Protein 5A9H (pdb70)

Radius of gyration: 17.0 Å; Cα contacts (8 Å, |Δi|>4): 516; chains: 1; bounding box: 47×35×34 Å

Secondary structure (DSSP, 8-state):
-PPTTEEEEEEEE-SSS-EEEEEE-TTS-EEEEEEE-TT--SS--EEEE-SSSEEEEEEEEEETTEEEEEEEEEESS-EEEEEEEEETTEEEEEEEEPP-PPPPTTEEEEEEEE-SSS-EEEESSTTS-EEE-TTTEEPPPEEEESEE-SSEEEESSS-EEEE---EE-TT-EEEEEE----EEEEE--

Sequence (189 aa):
MAASQEIFLQVLNLADGDVKVTTVLGSRNNSLLVESVSSFQNTTHHYSKLHLEAKSQDLHFHLKYNSLSVHNDHSVEEKNCYQLLIHQDGESISSMLVKDTGIKPANNGMAAIRFINTLHKDLNISLDTDAPLSVGKDYGVSAYRTVLRGKYPAVHCETEDKVFSLDLGQLDFGTTYLFVITNLQAWKAEEDI

Solvent-accessible surface area: 9792 Å² total; per-residue (Å²): 164,9,59,69,72,22,0,30,3,3,4,0,0,24,0,123,23,97,0,128,3,42,0,38,3,85,165,144,23,67,36,20,110,33,78,0,57,41,82,77,20,34,81,95,58,21,112,0,118,11,68,45,142,64,26,79,0,47,0,53,0,99,25,103,121,60,92,24,109,32,62,36,76,2,85,38,124,34,13,12,0,0,1,0,18,80,82,67,173,35,6,24,13,40,34,10,93,15,47,77,139,184,24,68,156,19,40,0,10,0,31,0,0,0,22,41,149,137,59,4,30,0,16,50,72,122,141,35,95,3,83,0,31,108,82,55,19,54,6,70,57,48,77,13,112,100,15,159,46,93,75,10,79,0,55,14,137,148,123,108,73,68,1,89,4,31,61,0,77,123,47,29,16,2,0,2,0,0,36,119,36,126,29,33,60,0,55,16,69

Nearest PDB structures (foldseek):
  5a9h-assembly1_A-2  TM=1.005E+00  e=3.630E-37  Rattus norvegicus
  5a9i-assembly3_C  TM=9.492E-01  e=1.483E-32  Rattus norvegicus
  7nqk-assembly1_A  TM=9.553E-01  e=5.397E-29  Rattus norvegicus
  7pmy-assembly1_A  TM=9.278E-01  e=2.324E-24  Homo sapiens
  6d10-assembly1_A  TM=6.265E-01  e=6.004E-03  Pseudomonas aeruginosa PAO1

Organism: Rattus norvegicus (NCBI:txid10116)

InterPro domains:
  IPR000109 Proton-dependent oligopeptide transporter family [PF00854] (111-455)
  IPR000109 Proton-dependent oligopeptide transporter family [PF00854] (603-666)
  IPR004768 Oligopeptide transporter [TIGR00926] (42-696)
  IPR018456 PTR2 family proton/oligopeptide symporter, conserved site [PS01022] (100-124)
  IPR018456 PTR2 family proton/oligopeptide symporter, conserved site [PS01023] (184-196)
  IPR029028 Alpha/beta knot methyltransferases [SSF75217] (432-524)
  IPR036259 MFS transporter superfamily [G3DSA:1.20.1250.20] (30-430)
  IPR036259 MFS transporter superfamily [G3DSA:1.20.1250.20] (577-713)
  IPR036259 MFS transporter superfamily [SSF103473] (28-397)

B-factor: mean 48.79, std 16.96, range [23.6, 131.55]

GO terms:
  GO:0016324 apical plasma membrane (C, IDA)
  GO:0071916 dipeptide transmembrane transporter activity (F, IDA)
  GO:0015333 peptide:proton symporter activity (F, IDA)
  GO:0042937 tripeptide transmembrane transporter activity (F, IDA)
  GO:0140206 dipeptide import across plasma membrane (P, IDA)
  GO:0140207 tripeptide import across plasma membrane (P, IDA)
  GO:0015333 peptide:proton symporter activity (F, IMP)
  GO:0042938 dipeptide transport (P, IDA)
  GO:0072237 metanephric proximal tubule development (P, IEP)

Foldseek 3Di:
DFDAQKEKEFEAAQEPAKKWKFKDFDPRHTQDTDIAGHGDDQDDMDMGGHPHQKGWIWIWMDDPPDTDTDIDMDGGPWYKYWYWDADDVRIDIDIDTDDPDWADFQKEKEKEWECAQAKKWFPPDVVDTWIHDYRGRITDMDIDGFAWQQFTWMDRDPDTDTEGDGGGDTRWYWYWYPDVVYTRIHTGD

Structure (mmCIF, N/CA/C/O backbone):
data_5A9H
#
_entry.id   5A9H
#
_cell.length_a   43.070
_cell.length_b   43.070
_cell.length_c   220.530
_cell.angle_alpha   90.00
_cell.angle_beta   90.00
_cell.angle_gamma   90.00
#
_symmetry.space_group_name_H-M   'P 41 21 2'
#
loop_
_entity.id
_entity.type
_entity.pdbx_description
1 polymer 'SOLUTE CARRIER FAMILY 15 MEMBER 2'
2 non-polymer GLYCEROL
3 non-polymer 'CESIUM 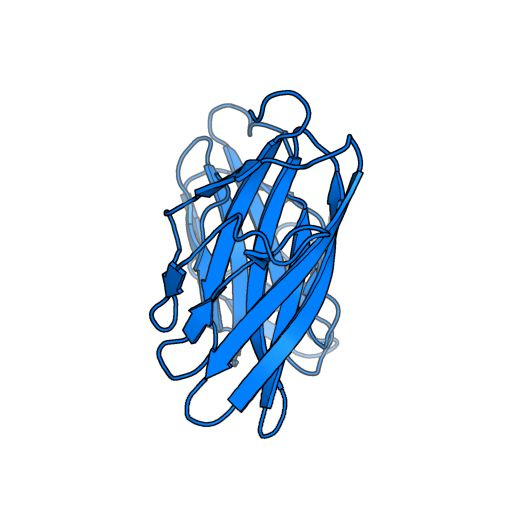ION'
4 non-polymer 'ACETATE ION'
5 water water
#
loop_
_atom_site.group_PDB
_atom_site.id
_atom_site.type_symbol
_atom_site.label_atom_id
_atom_site.label_alt_id
_atom_site.label_comp_id
_atom_site.label_asym_id
_atom_site.label_entity_id
_atom_site.label_seq_id
_atom_site.pdbx_PDB_ins_code
_atom_site.Cartn_x
_atom_site.Cartn_y
_atom_site.Cartn_z
_atom_site.occupancy
_atom_site.B_iso_or_equiv
_atom_site.auth_seq_id
_atom_site.auth_comp_id
_atom_site.auth_asym_id
_atom_site.auth_atom_id
_atom_site.pdbx_PDB_model_num
ATOM 1 N N . MET A 1 1 ? 18.276 23.061 2.285 0.81 50.60 408 MET A N 1
ATOM 2 C CA . MET A 1 1 ? 17.442 21.909 1.915 0.81 49.85 408 MET A CA 1
ATOM 3 C C . MET A 1 1 ? 15.999 22.382 1.605 0.81 49.97 408 MET A C 1
ATOM 4 O O . MET A 1 1 ? 15.694 22.602 0.440 0.81 48.74 408 MET A O 1
ATOM 9 N N . ALA A 1 2 ? 15.140 22.588 2.619 1.00 45.70 409 ALA A N 1
ATOM 10 C CA . ALA A 1 2 ? 13.753 23.023 2.400 1.00 45.33 409 ALA A CA 1
ATOM 11 C C . ALA A 1 2 ? 13.600 24.553 2.248 1.00 48.55 409 ALA A C 1
ATOM 12 O O . ALA A 1 2 ? 14.272 25.315 2.945 1.00 48.33 409 ALA A O 1
ATOM 14 N N . ALA A 1 3 ? 12.667 24.984 1.381 1.00 50.67 410 ALA A N 1
ATOM 15 C CA . ALA A 1 3 ? 12.374 26.400 1.150 1.00 53.00 410 ALA A CA 1
ATOM 16 C C . ALA A 1 3 ? 11.569 27.006 2.325 1.00 54.53 410 ALA A C 1
ATOM 17 O O . ALA A 1 3 ? 11.127 26.287 3.220 1.00 52.03 410 ALA A O 1
ATOM 19 N N . SER A 1 4 ? 11.387 28.326 2.320 1.00 52.02 411 SER A N 1
ATOM 20 C CA . SER A 1 4 ? 10.583 29.033 3.317 1.00 51.54 411 SER A CA 1
ATOM 21 C C . SER A 1 4 ? 9.167 28.374 3.425 1.00 49.71 411 SER A C 1
ATOM 22 O O . SER A 1 4 ? 8.598 27.912 2.427 1.00 45.38 411 SER A O 1
ATOM 25 N N . GLN A 1 5 ? 8.662 28.251 4.658 1.00 45.82 412 GLN A N 1
ATOM 26 C CA . GLN A 1 5 ? 7.376 27.626 4.976 1.00 43.33 412 GLN A CA 1
ATOM 27 C C . GLN A 1 5 ? 7.286 26.152 4.473 1.00 45.27 412 GLN A C 1
ATOM 28 O O . GLN A 1 5 ? 6.195 25.662 4.158 1.00 43.40 412 GLN A O 1
ATOM 34 N N . GLU A 1 6 ? 8.444 25.444 4.433 1.00 40.62 413 GLU A N 1
ATOM 35 C CA . GLU A 1 6 ? 8.516 24.015 4.056 1.00 38.50 413 GLU A CA 1
ATOM 36 C C . GLU A 1 6 ? 9.441 23.270 5.014 1.00 40.94 413 GLU A C 1
ATOM 37 O O . GLU A 1 6 ? 10.442 23.833 5.483 1.00 41.40 413 GLU A O 1
ATOM 43 N N . ILE A 1 7 ? 9.169 21.975 5.209 1.00 35.45 414 ILE A N 1
ATOM 44 C CA . ILE A 1 7 ? 10.015 21.065 5.972 1.00 34.09 414 ILE A CA 1
ATOM 45 C C . ILE A 1 7 ? 10.155 19.765 5.218 1.00 36.09 414 ILE A C 1
ATOM 46 O O . ILE A 1 7 ? 9.346 19.465 4.330 1.00 34.60 414 ILE A O 1
ATOM 51 N N . PHE A 1 8 ? 11.175 18.982 5.598 1.00 31.70 415 PHE A N 1
ATOM 52 C CA . PHE A 1 8 ? 11.325 17.606 5.158 1.00 29.81 415 PHE A CA 1
ATOM 53 C C . PHE A 1 8 ? 10.975 16.726 6.339 1.00 33.48 415 PHE A C 1
ATOM 54 O O . PHE A 1 8 ? 11.255 17.079 7.484 1.00 32.12 415 PHE A O 1
ATOM 62 N N . LEU A 1 9 ? 10.331 15.597 6.056 1.00 30.86 416 LEU A N 1
ATOM 63 C CA . LEU A 1 9 ? 9.949 14.631 7.075 1.00 30.08 416 LEU A CA 1
ATOM 64 C C . LEU A 1 9 ? 10.276 13.222 6.614 1.00 31.90 416 LEU A C 1
ATOM 65 O O . LEU A 1 9 ? 10.013 12.840 5.466 1.00 30.86 416 LEU A O 1
ATOM 70 N N . GLN A 1 10 ? 10.849 12.459 7.528 1.00 27.05 417 GLN A N 1
ATOM 71 C CA . GLN A 1 10 ? 11.123 11.035 7.348 1.00 26.19 417 GLN A CA 1
ATOM 72 C C . GLN A 1 10 ? 10.352 10.318 8.448 1.00 30.55 417 GLN A C 1
ATOM 73 O O . GLN A 1 10 ? 10.477 10.639 9.639 1.00 28.73 417 GLN A O 1
ATOM 79 N N . VAL A 1 11 ? 9.563 9.343 8.041 1.00 26.44 418 VAL A N 1
ATOM 80 C CA . VAL A 1 11 ? 8.784 8.563 8.982 1.00 27.42 418 VAL A CA 1
ATOM 81 C C . VAL A 1 11 ? 9.438 7.229 9.244 1.00 31.08 418 VAL A C 1
ATOM 82 O O . VAL A 1 11 ? 9.680 6.459 8.328 1.00 31.31 418 VAL A O 1
ATOM 86 N N . LEU A 1 12 ? 9.714 6.970 10.509 1.00 29.28 419 LEU A N 1
ATOM 87 C CA . LEU A 1 12 ? 10.358 5.767 10.997 1.00 30.44 419 LEU A CA 1
ATOM 88 C C . LEU A 1 12 ? 9.380 4.994 11.867 1.00 35.23 419 LEU A C 1
ATOM 89 O O . LEU A 1 12 ? 9.042 5.412 12.982 1.00 35.66 419 LEU A O 1
ATOM 94 N N . ASN A 1 13 ? 8.933 3.857 11.345 1.00 32.54 420 ASN A N 1
ATOM 95 C CA . ASN A 1 13 ? 7.984 2.966 12.007 1.00 32.81 420 ASN A CA 1
ATOM 96 C C . ASN A 1 13 ? 8.658 1.801 12.755 1.00 38.58 420 ASN A C 1
ATOM 97 O O . ASN A 1 13 ? 9.083 0.821 12.137 1.00 37.74 420 ASN A O 1
ATOM 102 N N . LEU A 1 14 ? 8.704 1.889 14.093 1.00 38.09 421 LEU A N 1
ATOM 103 C CA . LEU A 1 14 ? 9.264 0.832 14.952 1.00 41.87 421 LEU A CA 1
ATOM 104 C C . LEU A 1 14 ? 8.172 -0.071 15.529 1.00 45.82 421 LEU A C 1
ATOM 105 O O . LEU A 1 14 ? 8.462 -0.908 16.388 1.00 46.02 421 LEU A O 1
ATOM 110 N N . ALA A 1 15 ? 6.914 0.104 15.071 1.00 42.49 422 ALA A N 1
ATOM 111 C CA . ALA A 1 15 ? 5.801 -0.746 15.529 1.00 44.02 422 ALA A CA 1
ATOM 112 C C . ALA A 1 15 ? 5.895 -2.095 14.787 1.00 50.34 422 ALA A C 1
ATOM 113 O O . ALA A 1 15 ? 6.601 -2.175 13.779 1.00 49.42 422 ALA A O 1
ATOM 115 N N . ASP A 1 16 ? 5.224 -3.138 15.296 1.00 50.91 423 ASP A N 1
ATOM 116 C CA . ASP A 1 16 ? 5.235 -4.515 14.762 1.00 54.93 423 ASP A CA 1
ATOM 117 C C . ASP A 1 16 ? 4.353 -4.745 13.482 1.00 59.00 423 ASP A C 1
ATOM 118 O O . ASP A 1 16 ? 4.282 -5.867 12.957 1.00 61.60 423 ASP A O 1
ATOM 123 N N . GLY A 1 17 ? 3.695 -3.694 13.011 1.00 50.36 424 GLY A N 1
ATOM 124 C CA . GLY A 1 17 ? 2.826 -3.758 11.845 1.00 49.25 424 GLY A CA 1
ATOM 125 C C . GLY A 1 17 ? 2.807 -2.444 11.089 1.00 48.96 424 GLY A C 1
ATOM 126 O O . GLY A 1 17 ? 3.498 -1.495 11.478 1.00 45.20 424 GLY A O 1
ATOM 127 N N . ASP A 1 18 ? 2.024 -2.382 9.991 1.00 44.48 425 ASP A N 1
ATOM 128 C CA . ASP A 1 18 ? 1.926 -1.165 9.189 1.00 42.58 425 ASP A CA 1
ATOM 129 C C . ASP A 1 18 ? 1.251 -0.082 10.005 1.00 43.53 425 ASP A C 1
ATOM 130 O O . ASP A 1 18 ? 0.366 -0.358 10.828 1.00 44.22 425 ASP A O 1
ATOM 135 N N . VAL A 1 19 ? 1.665 1.145 9.774 1.00 36.37 426 VAL A N 1
ATOM 136 C CA . VAL A 1 19 ? 1.085 2.310 10.421 1.00 34.86 426 VAL A CA 1
ATOM 137 C C . VAL A 1 19 ? 0.607 3.277 9.326 1.00 36.84 426 VAL A C 1
ATOM 138 O O . VAL A 1 19 ? 1.356 3.566 8.399 1.00 36.54 426 VAL A O 1
ATOM 142 N N . LYS A 1 20 ? -0.648 3.732 9.408 1.00 32.78 427 LYS A N 1
ATOM 143 C CA . LYS A 1 20 ? -1.175 4.739 8.464 1.00 30.70 427 LYS A CA 1
ATOM 144 C C . LYS A 1 20 ? -0.950 6.088 9.116 1.00 32.55 427 LYS A C 1
ATOM 145 O O . LYS A 1 20 ? -1.219 6.266 10.301 1.00 33.94 427 LYS A O 1
ATOM 151 N N . VAL A 1 21 ? -0.403 7.017 8.367 1.00 27.69 428 VAL A N 1
ATOM 152 C CA . VAL A 1 21 ? -0.074 8.343 8.855 1.00 27.02 428 VAL A CA 1
ATOM 153 C C . VAL A 1 21 ? -0.756 9.431 8.046 1.00 31.36 428 VAL A C 1
ATOM 154 O O . VAL A 1 21 ? -0.823 9.348 6.820 1.00 30.70 428 VAL A O 1
ATOM 158 N N A THR A 1 22 ? -1.247 10.446 8.739 0.50 27.64 429 THR A N 1
ATOM 159 N N B THR A 1 22 ? -1.263 10.463 8.742 0.50 29.23 429 THR A N 1
ATOM 160 C CA A THR A 1 22 ? -1.640 11.723 8.172 0.50 27.00 429 THR A CA 1
ATOM 161 C CA B THR A 1 22 ? -1.803 11.696 8.162 0.50 29.49 429 THR A CA 1
ATOM 162 C C A THR A 1 22 ? -0.994 12.769 9.037 0.50 29.74 429 THR A C 1
ATOM 163 C C B THR A 1 22 ? -1.352 12.886 9.045 0.50 32.95 429 THR A C 1
ATOM 164 O O A THR A 1 22 ? -0.692 12.525 10.213 0.50 27.54 429 THR A O 1
ATOM 165 O O B THR A 1 22 ? -1.536 12.850 10.256 0.50 33.70 429 THR A O 1
ATOM 172 N N . VAL A 1 23 ? -0.731 13.916 8.436 1.00 28.45 430 VAL A N 1
ATOM 173 C CA . VAL A 1 23 ? -0.216 15.076 9.152 1.00 28.42 430 VAL A CA 1
ATOM 174 C C . VAL A 1 23 ? -1.087 16.217 8.742 1.00 31.87 430 VAL A C 1
ATOM 175 O O . VAL A 1 23 ? -1.177 16.499 7.546 1.00 30.07 430 VAL A O 1
ATOM 179 N N . LEU A 1 24 ? -1.747 16.869 9.716 1.00 30.16 431 LEU A N 1
ATOM 180 C CA . LEU A 1 24 ? -2.630 17.996 9.398 1.00 31.85 431 LEU A CA 1
ATOM 181 C C . LEU A 1 24 ? -2.061 19.326 9.836 1.00 39.32 431 LEU A C 1
ATOM 182 O O . LEU A 1 24 ? -1.338 19.402 10.826 1.00 39.51 431 LEU A O 1
ATOM 187 N N . GLY A 1 25 ?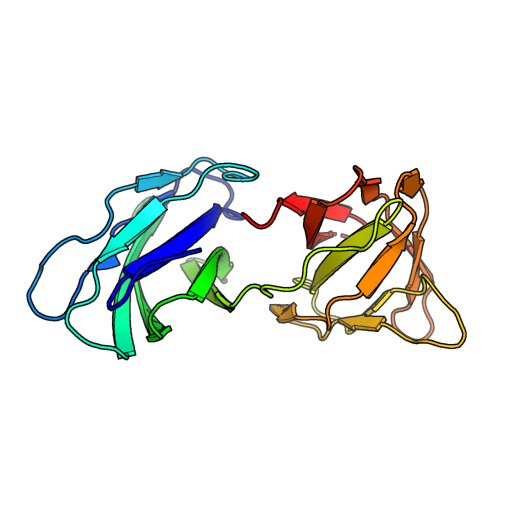 -2.497 20.381 9.158 1.00 40.50 432 GLY A N 1
ATOM 188 C CA . GLY A 1 25 ? -2.205 21.756 9.524 1.00 43.04 432 GLY A CA 1
ATOM 189 C C . GLY A 1 25 ? -3.298 22.254 10.457 1.00 51.20 432 GLY A C 1
ATOM 190 O O . GLY A 1 25 ? -4.001 21.456 11.089 1.00 50.04 432 GLY A O 1
ATOM 191 N N . SER A 1 26 ? -3.499 23.570 10.505 1.00 52.24 433 SER A N 1
ATOM 192 C CA . SER A 1 26 ? -4.469 24.186 11.415 1.00 55.50 433 SER A CA 1
ATOM 193 C C . SER A 1 26 ? -5.954 24.165 10.969 1.00 61.28 433 SER A C 1
ATOM 194 O O . SER A 1 26 ? -6.802 24.666 11.722 1.00 62.16 433 SER A O 1
ATOM 197 N N . ARG A 1 27 ? -6.279 23.611 9.770 1.00 56.21 434 ARG A N 1
ATOM 198 C CA . ARG A 1 27 ? -7.658 23.679 9.269 1.00 56.52 434 ARG A CA 1
ATOM 199 C C . ARG A 1 27 ? -8.172 22.399 8.583 1.00 57.16 434 ARG A C 1
ATOM 200 O O . ARG A 1 27 ? -8.778 22.493 7.519 1.00 55.99 434 ARG A O 1
ATOM 208 N N . ASN A 1 28 ? -7.973 21.210 9.214 1.00 52.94 435 ASN A N 1
ATOM 209 C CA . ASN A 1 28 ? -8.358 19.887 8.675 1.00 51.12 435 ASN A CA 1
ATOM 210 C C . ASN A 1 28 ? -7.759 19.708 7.260 1.00 51.43 435 ASN A C 1
ATOM 211 O O . ASN A 1 28 ? -8.422 19.197 6.361 1.00 51.43 435 ASN A O 1
ATOM 216 N N . ASN A 1 29 ? -6.517 20.176 7.060 1.00 44.77 436 ASN A N 1
ATOM 217 C CA . ASN A 1 29 ? -5.836 20.131 5.759 1.00 41.63 436 ASN A CA 1
ATOM 218 C C . ASN A 1 29 ? -4.645 19.190 5.820 1.00 39.06 436 ASN A C 1
ATOM 219 O O . ASN A 1 29 ? -3.729 19.421 6.617 1.00 36.04 436 ASN A O 1
ATOM 224 N N . SER A 1 30 ? -4.681 18.105 5.019 1.00 34.23 437 SER A N 1
ATOM 225 C CA . SER A 1 30 ? -3.610 17.107 4.982 1.00 33.77 437 SER A CA 1
ATOM 226 C C . SER A 1 30 ? -2.403 17.618 4.276 1.00 35.07 437 SER A C 1
ATOM 227 O O . SER A 1 30 ? -2.498 18.040 3.123 1.00 34.53 437 SER A O 1
ATOM 230 N N . LEU A 1 31 ? -1.265 17.550 4.964 1.00 30.60 438 LEU A N 1
ATOM 231 C CA . LEU A 1 31 ? 0.028 17.948 4.426 1.00 31.27 438 LEU A CA 1
ATOM 232 C C . LEU A 1 31 ? 0.786 16.723 3.958 1.00 34.09 438 LEU A C 1
ATOM 233 O O . LEU A 1 31 ? 1.732 16.847 3.170 1.00 32.13 438 LEU A O 1
ATOM 238 N N . LEU A 1 32 ? 0.397 15.539 4.486 1.00 29.91 439 LEU A N 1
ATOM 239 C CA . LEU A 1 32 ? 1.023 14.265 4.183 1.00 28.77 439 LEU A CA 1
ATOM 240 C C . LEU A 1 32 ? 0.041 13.156 4.469 1.00 30.40 439 LEU A C 1
ATOM 241 O O . LEU A 1 32 ? -0.640 13.206 5.486 1.00 29.63 439 LEU A O 1
ATOM 246 N N . VAL A 1 33 ? -0.021 12.157 3.582 1.00 26.43 440 VAL A N 1
ATOM 247 C CA . VAL A 1 33 ? -0.866 10.973 3.720 1.00 29.27 440 VAL A CA 1
ATOM 248 C C . VAL A 1 33 ? 0.089 9.855 3.334 1.00 38.29 440 VAL A C 1
ATOM 249 O O . VAL A 1 33 ? 0.565 9.825 2.199 1.00 40.48 440 VAL A O 1
ATOM 253 N N . GLU A 1 34 ? 0.433 8.994 4.294 1.00 35.21 441 GLU A N 1
ATOM 254 C CA . GLU A 1 34 ? 1.466 7.978 4.092 1.00 36.38 441 GLU A CA 1
ATOM 255 C C . GLU A 1 34 ? 1.164 6.628 4.788 1.00 39.80 441 GLU A C 1
ATOM 256 O O . GLU A 1 34 ? 0.730 6.612 5.932 1.00 37.09 441 GLU A O 1
ATOM 262 N N . SER A 1 35 ? 1.462 5.511 4.114 1.00 37.44 442 SER A N 1
ATOM 263 C CA . SER A 1 35 ? 1.365 4.188 4.722 1.00 38.65 442 SER A CA 1
ATOM 264 C C . SER A 1 35 ? 2.822 3.725 4.933 1.00 39.73 442 SER A C 1
ATOM 265 O O . SER A 1 35 ? 3.637 3.822 4.014 1.00 39.80 442 SER A O 1
ATOM 268 N N . VAL A 1 36 ? 3.188 3.393 6.171 1.00 33.91 443 VAL A N 1
ATOM 269 C CA . VAL A 1 36 ? 4.574 3.023 6.479 1.00 32.76 443 VAL A CA 1
ATOM 270 C C . VAL A 1 36 ? 4.665 1.608 7.049 1.00 38.89 443 VAL A C 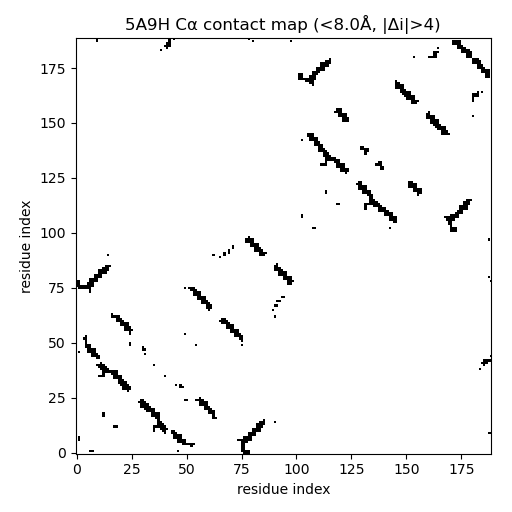1
ATOM 271 O O . VAL A 1 36 ? 4.058 1.302 8.082 1.00 36.89 443 VAL A O 1
ATOM 275 N N . SER A 1 37 ? 5.484 0.765 6.404 1.00 39.12 444 SER A N 1
ATOM 276 C CA . SER A 1 37 ? 5.713 -0.617 6.834 1.00 41.99 444 SER A CA 1
ATOM 277 C C . SER A 1 37 ? 6.595 -0.648 8.073 1.00 43.91 444 SER A C 1
ATOM 278 O O . SER A 1 37 ? 7.277 0.325 8.375 1.00 41.29 444 SER A O 1
ATOM 281 N N . SER A 1 38 ? 6.569 -1.771 8.788 1.00 42.75 445 SER A N 1
ATOM 282 C CA . SER A 1 38 ? 7.375 -1.999 9.972 1.00 43.05 445 SER A CA 1
ATOM 283 C C . SER A 1 38 ? 8.865 -1.943 9.579 1.00 47.00 445 SER A C 1
ATOM 284 O O . SER A 1 38 ? 9.270 -2.532 8.582 1.00 46.83 445 SER A O 1
ATOM 287 N N . PHE A 1 39 ? 9.644 -1.176 10.332 1.00 45.36 446 PHE A N 1
ATOM 288 C CA . PHE A 1 39 ? 11.079 -0.928 10.170 1.00 46.34 446 PHE A CA 1
ATOM 289 C C . PHE A 1 39 ? 11.418 -0.247 8.823 1.00 48.65 446 PHE A C 1
ATOM 290 O O . PHE A 1 39 ? 12.474 -0.475 8.218 1.00 49.44 446 PHE A O 1
ATOM 298 N N . GLN A 1 40 ? 10.527 0.664 8.422 1.00 42.30 447 GLN A N 1
ATOM 299 C CA . GLN A 1 40 ? 10.660 1.572 7.278 1.00 40.42 447 GLN A CA 1
ATOM 300 C C . GLN A 1 40 ? 10.275 2.961 7.827 1.00 41.74 447 GLN A C 1
ATOM 301 O O . GLN A 1 40 ? 9.706 2.988 8.912 1.00 41.20 447 GLN A O 1
ATOM 307 N N . ASN A 1 41 ? 10.628 4.099 7.198 1.00 37.14 448 ASN A N 1
ATOM 308 C CA . ASN A 1 41 ? 11.364 4.292 5.929 1.00 37.02 448 ASN A CA 1
ATOM 309 C C . ASN A 1 41 ? 12.831 4.661 6.211 1.00 40.82 448 ASN A C 1
ATOM 310 O O . ASN A 1 41 ? 13.078 5.735 6.771 1.00 41.80 448 ASN A O 1
ATOM 315 N N . THR A 1 42 ? 13.804 3.817 5.800 1.00 33.89 449 THR A N 1
ATOM 316 C CA . THR A 1 42 ? 15.223 4.148 6.028 1.00 33.04 449 THR A CA 1
ATOM 317 C C . THR A 1 42 ? 15.731 5.238 5.062 1.00 3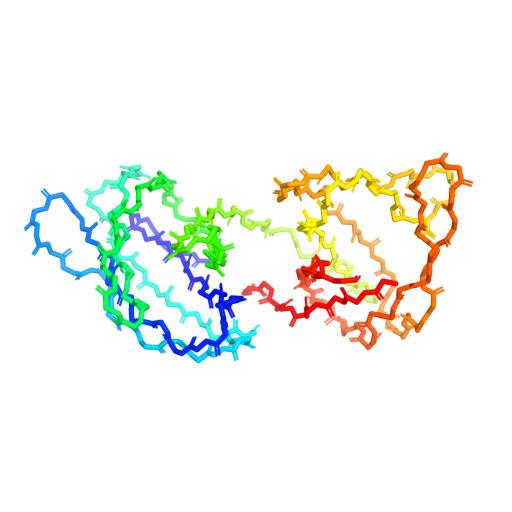4.96 449 THR A C 1
ATOM 318 O O . THR A 1 42 ? 16.671 5.958 5.424 1.00 32.91 449 THR A O 1
ATOM 322 N N . THR A 1 43 ? 15.170 5.314 3.812 1.00 30.15 450 THR A N 1
ATOM 323 C CA . THR A 1 43 ? 15.659 6.274 2.788 1.00 29.40 450 THR A CA 1
ATOM 324 C C . THR A 1 43 ? 14.582 6.926 1.927 1.00 29.96 450 THR A C 1
ATOM 325 O O . THR A 1 43 ? 14.818 7.160 0.731 1.00 31.40 450 THR A O 1
ATOM 329 N N A HIS A 1 44 ? 13.415 7.204 2.516 0.46 25.29 451 HIS A N 1
ATOM 330 N N B HIS A 1 44 ? 13.404 7.191 2.499 0.54 27.13 451 HIS A N 1
ATOM 331 C CA A HIS A 1 44 ? 12.272 7.842 1.854 0.46 24.70 451 HIS A CA 1
ATOM 332 C CA B HIS A 1 44 ? 12.280 7.838 1.810 0.54 27.46 451 HIS A CA 1
ATOM 333 C C A HIS A 1 44 ? 11.882 9.054 2.678 0.46 28.05 451 HIS A C 1
ATOM 334 C C B HIS A 1 44 ? 11.869 9.038 2.657 0.54 29.36 451 HIS A C 1
ATOM 335 O O A HIS A 1 44 ? 11.866 8.989 3.912 0.46 27.46 451 HIS A O 1
ATOM 336 O O B HIS A 1 44 ? 11.830 8.948 3.889 0.54 28.92 451 HIS A O 1
ATOM 349 N N . TYR A 1 45 ? 11.618 10.168 1.996 1.00 24.82 452 TYR A N 1
ATOM 350 C CA . TYR A 1 45 ? 11.344 11.460 2.620 1.00 25.43 452 TYR A CA 1
ATOM 351 C C . TYR A 1 45 ? 10.214 12.198 1.927 1.00 30.62 452 TYR A C 1
ATOM 352 O O . TYR A 1 45 ? 10.007 12.040 0.727 1.00 29.25 452 TYR A O 1
ATOM 361 N N . SER A 1 46 ? 9.532 13.053 2.675 1.00 28.47 453 SER A N 1
ATOM 362 C CA . SER A 1 46 ? 8.460 13.861 2.131 1.00 28.63 453 SER A CA 1
ATOM 363 C C . SER A 1 46 ? 8.673 15.322 2.452 1.00 32.12 453 SER A C 1
ATOM 364 O O . SER A 1 46 ? 9.298 15.664 3.469 1.00 29.69 453 SER A O 1
ATOM 367 N N . LYS A 1 47 ? 8.145 16.177 1.570 1.00 28.50 454 LYS A N 1
ATOM 368 C CA . LYS A 1 47 ? 8.173 17.611 1.760 1.00 30.72 454 LYS A CA 1
ATOM 369 C C . LYS A 1 47 ? 6.774 18.028 2.215 1.00 35.16 454 LYS A C 1
ATOM 370 O O . LYS A 1 47 ? 5.780 17.615 1.620 1.00 34.96 454 LYS A O 1
ATOM 376 N N . LEU A 1 48 ? 6.704 18.802 3.300 1.00 33.92 455 LEU A N 1
ATOM 377 C CA . LEU A 1 48 ? 5.458 19.310 3.867 1.00 33.77 455 LEU A CA 1
ATOM 378 C C . LEU A 1 48 ? 5.430 20.827 3.768 1.00 40.81 455 LEU A C 1
ATOM 379 O O . LEU A 1 48 ? 6.423 21.481 4.095 1.00 39.74 455 LEU A O 1
ATOM 384 N N . HIS A 1 49 ? 4.272 21.381 3.396 1.00 39.16 456 HIS A N 1
ATOM 385 C CA . HIS A 1 49 ? 4.073 22.830 3.333 1.00 42.25 456 HIS A CA 1
ATOM 386 C C . HIS A 1 49 ? 3.473 23.337 4.638 1.00 43.07 456 HIS A C 1
ATOM 387 O O . HIS A 1 49 ? 2.466 22.807 5.104 1.00 42.13 456 HIS A O 1
ATOM 394 N N . LEU A 1 50 ? 4.114 24.325 5.245 1.00 38.59 457 LEU A N 1
ATOM 395 C CA . LEU A 1 50 ? 3.630 24.955 6.475 1.00 39.46 457 LEU A CA 1
ATOM 396 C C . LEU A 1 50 ? 2.814 26.193 6.096 1.00 44.71 457 LEU A C 1
ATOM 397 O O . LEU A 1 50 ? 2.936 26.694 4.974 1.00 43.61 457 LEU A O 1
ATOM 402 N N . GLU A 1 51 ? 2.009 26.694 7.036 1.00 43.16 458 GLU A N 1
ATOM 403 C CA . GLU A 1 51 ? 1.175 27.880 6.847 1.00 46.62 458 GLU A CA 1
ATOM 404 C C . GLU A 1 51 ? 1.870 29.098 7.445 1.00 54.05 458 GLU A C 1
ATOM 405 O O . GLU A 1 51 ? 1.418 30.226 7.243 1.00 56.83 458 GLU A O 1
ATOM 411 N N . ALA A 1 52 ? 2.961 28.870 8.198 1.00 49.21 459 ALA A N 1
ATOM 412 C CA . ALA A 1 52 ? 3.731 29.932 8.835 1.00 51.20 459 ALA A CA 1
ATOM 413 C C . ALA A 1 52 ? 5.184 29.483 8.975 1.00 53.05 459 ALA A C 1
ATOM 414 O O . ALA A 1 52 ? 5.524 28.398 8.513 1.00 47.96 459 ALA A O 1
ATOM 416 N N . LYS A 1 53 ? 6.049 30.322 9.580 1.00 51.41 460 LYS A N 1
ATOM 417 C CA . LYS A 1 53 ? 7.469 29.991 9.779 1.00 51.11 460 LYS A CA 1
ATOM 418 C C . LYS A 1 53 ? 7.653 28.898 10.850 1.00 55.32 460 LYS A C 1
ATOM 419 O O . LYS A 1 53 ? 8.679 28.211 10.881 1.00 53.42 460 LYS A O 1
ATOM 425 N N . SER A 1 54 ? 6.653 28.770 11.729 1.00 52.86 461 SER A N 1
ATOM 426 C CA . SER A 1 54 ? 6.576 27.814 12.822 1.00 51.82 461 SER A CA 1
ATOM 427 C C . SER A 1 54 ? 5.145 27.345 12.929 1.00 55.57 461 SER A C 1
ATOM 428 O O . SER A 1 54 ? 4.216 28.111 12.664 1.00 57.82 461 SER A O 1
A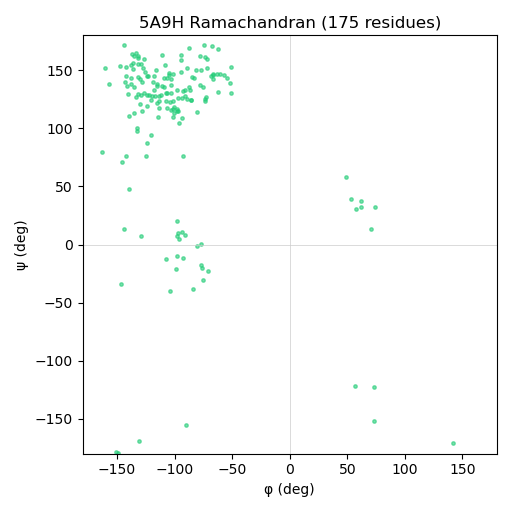TOM 431 N N . GLN A 1 55 ? 4.961 26.076 13.288 1.00 49.91 462 GLN A N 1
ATOM 432 C CA . GLN A 1 55 ? 3.636 25.487 13.396 1.00 48.39 462 GLN A CA 1
ATOM 433 C C . GLN A 1 55 ? 3.680 24.248 14.244 1.00 49.35 462 GLN A C 1
ATOM 434 O O . GLN A 1 55 ? 4.684 23.550 14.250 1.00 46.46 462 GLN A O 1
ATOM 440 N N . ASP A 1 56 ? 2.562 23.938 14.892 1.00 48.46 463 ASP A N 1
ATOM 441 C CA . ASP A 1 56 ? 2.358 22.692 15.624 1.00 48.19 463 ASP A CA 1
ATOM 442 C C . ASP A 1 56 ? 1.585 21.801 14.645 1.00 46.92 463 ASP A C 1
ATOM 443 O O . ASP A 1 56 ? 0.496 22.169 14.221 1.00 46.14 463 ASP A O 1
ATOM 448 N N . LEU A 1 57 ? 2.174 20.687 14.223 1.00 40.82 464 LEU A N 1
ATOM 449 C CA . LEU A 1 57 ? 1.524 19.787 13.267 1.00 38.55 464 LEU A CA 1
ATOM 450 C C . LEU A 1 57 ? 0.785 18.685 13.990 1.00 41.09 464 LEU A C 1
ATOM 451 O O . LEU A 1 57 ? 1.166 18.323 15.108 1.00 41.79 464 LEU A O 1
ATOM 456 N N . HIS A 1 58 ? -0.318 18.213 13.396 1.00 35.20 465 HIS A N 1
ATOM 457 C CA . HIS A 1 58 ? -1.170 17.199 14.005 1.00 34.67 465 HIS A CA 1
ATOM 458 C C . HIS A 1 58 ? -0.878 15.859 13.374 1.00 35.62 465 HIS A C 1
ATOM 459 O O . HIS A 1 58 ? -1.215 15.625 12.222 1.00 32.24 465 HIS A O 1
ATOM 466 N N . PHE A 1 59 ? -0.266 14.970 14.126 1.00 32.47 466 PHE A N 1
ATOM 467 C CA . PHE A 1 59 ? 0.095 13.681 13.536 1.00 30.80 466 PHE A CA 1
ATOM 468 C C . PHE A 1 59 ? -0.922 12.654 13.948 1.00 35.16 466 PHE A C 1
ATOM 469 O O . PHE A 1 59 ? -1.108 12.410 15.135 1.00 36.24 466 PHE A O 1
ATOM 477 N N . HIS A 1 60 ? -1.607 12.088 12.968 1.00 29.34 467 HIS A N 1
ATOM 478 C CA . HIS A 1 60 ? -2.600 11.067 13.213 1.00 30.01 467 HIS A CA 1
ATOM 479 C C . HIS A 1 60 ? -2.015 9.766 12.737 1.00 33.68 467 HIS A C 1
ATOM 480 O O . HIS A 1 60 ? -1.464 9.703 11.635 1.00 29.78 467 HIS A O 1
ATOM 487 N N . LEU A 1 61 ? -2.077 8.737 13.602 1.00 31.58 468 LEU A N 1
ATOM 488 C CA . LEU A 1 61 ? -1.476 7.442 13.307 1.00 30.75 468 LEU A CA 1
ATOM 489 C C . LEU A 1 61 ? -2.454 6.339 13.600 1.00 36.79 468 LEU A C 1
ATOM 490 O O . LEU A 1 61 ? -2.975 6.270 14.717 1.00 39.71 468 LEU A O 1
ATOM 495 N N . LYS A 1 62 ? -2.652 5.441 12.635 1.00 30.69 469 LYS A N 1
ATOM 496 C CA . LYS A 1 62 ? -3.489 4.270 12.833 1.00 32.69 469 LYS A CA 1
ATOM 497 C C . LYS A 1 62 ? -2.587 3.025 12.944 1.00 37.01 469 LYS A C 1
ATOM 498 O O . LYS A 1 62 ? -1.743 2.786 12.081 1.00 32.91 469 LYS A O 1
ATOM 504 N N . TYR A 1 63 ? -2.815 2.223 13.980 1.00 38.51 470 TYR A N 1
ATOM 505 C CA . TYR A 1 63 ? -2.118 0.953 14.226 1.00 39.97 470 TYR A CA 1
ATOM 506 C C . TYR A 1 63 ? -3.176 0.000 14.712 1.00 42.72 470 TYR A C 1
ATOM 507 O O . TYR A 1 63 ? -3.737 0.193 15.798 1.00 43.41 470 TYR A O 1
ATOM 516 N N . ASN A 1 64 ? -3.501 -0.992 13.886 1.00 39.22 471 ASN A N 1
ATOM 517 C CA . ASN A 1 64 ? -4.600 -1.933 14.157 1.00 41.89 471 ASN A CA 1
ATOM 518 C C . ASN A 1 64 ? -5.908 -1.127 14.354 1.00 44.37 471 ASN A C 1
ATOM 519 O O . ASN A 1 64 ? -6.243 -0.328 13.485 1.00 44.15 471 ASN A O 1
ATOM 524 N N . SER A 1 65 ? -6.572 -1.251 15.506 1.00 41.98 472 SER A N 1
ATOM 525 C CA . SER A 1 65 ? -7.838 -0.565 15.789 1.00 41.60 472 SER A CA 1
ATOM 526 C C . SER A 1 65 ? -7.667 0.712 16.608 1.00 48.26 472 SER A C 1
ATOM 527 O O . SER A 1 65 ? -8.632 1.201 17.197 1.00 49.99 472 SER A O 1
ATOM 530 N N . LEU A 1 66 ? -6.443 1.280 16.613 1.00 45.00 473 LEU A N 1
ATOM 531 C CA . LEU A 1 66 ? -6.170 2.533 17.303 1.00 44.72 473 LEU A CA 1
ATOM 532 C C . LEU A 1 66 ? -5.940 3.622 16.286 1.00 44.87 473 LEU A C 1
ATOM 533 O O . LEU A 1 66 ? -5.279 3.389 15.274 1.00 41.63 473 LEU A O 1
ATOM 538 N N . SER A 1 67 ? -6.411 4.827 16.589 1.00 40.51 474 SER A N 1
ATOM 539 C CA . SER A 1 67 ? -6.107 6.006 15.778 1.00 37.76 474 SER A CA 1
ATOM 540 C C . SER A 1 67 ? -5.688 7.080 16.774 1.00 42.80 474 SER A C 1
ATOM 541 O O . SER A 1 67 ? -6.521 7.635 17.509 1.00 43.73 474 SER A O 1
ATOM 544 N N . VAL A 1 68 ? -4.383 7.272 16.895 1.00 40.58 475 VAL A N 1
ATOM 545 C CA . VAL A 1 68 ? -3.834 8.219 17.865 1.00 40.75 475 VAL A CA 1
ATOM 546 C C . VAL A 1 68 ? -3.587 9.581 17.209 1.00 40.66 475 VAL A C 1
ATOM 547 O O . VAL A 1 68 ? -3.507 9.674 15.991 1.00 37.49 475 VAL A O 1
ATOM 551 N N . HIS A 1 69 ? -3.522 10.624 18.037 1.00 37.53 476 HIS A N 1
ATOM 552 C CA . HIS A 1 69 ? -3.334 12.012 17.653 1.00 36.24 476 HIS A CA 1
ATOM 553 C C . HIS A 1 69 ? -2.170 12.534 18.502 1.00 39.14 476 HIS A C 1
ATOM 554 O O . HIS A 1 69 ? -2.274 12.551 19.730 1.00 37.73 476 HIS A O 1
ATOM 561 N N . ASN A 1 70 ? -1.036 12.885 17.861 1.00 34.74 477 ASN A N 1
ATOM 562 C CA . ASN A 1 70 ? 0.150 13.400 18.577 1.00 35.09 477 ASN A CA 1
ATOM 563 C C . ASN A 1 70 ? 0.599 14.685 17.913 1.00 39.72 477 ASN A C 1
ATOM 564 O O . ASN A 1 70 ? 0.803 14.711 16.703 1.00 38.33 477 ASN A O 1
ATOM 569 N N . ASP A 1 71 ? 0.785 15.737 18.684 1.00 38.48 478 ASP A N 1
ATOM 570 C CA . ASP A 1 71 ? 1.213 17.017 18.124 1.00 38.61 478 ASP A CA 1
ATOM 57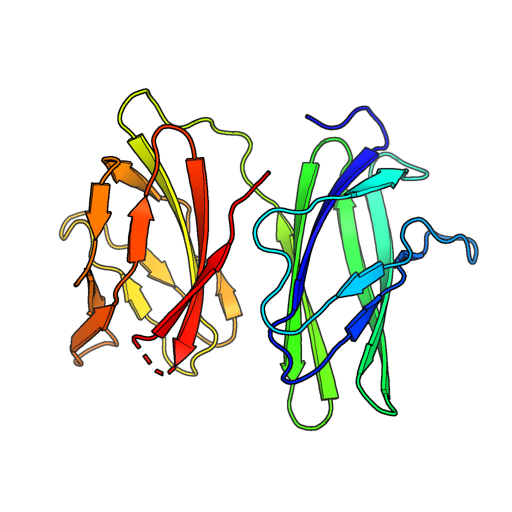1 C C . ASP A 1 71 ? 2.661 17.322 18.350 1.00 42.73 478 ASP A C 1
ATOM 572 O O . ASP A 1 71 ? 3.159 17.142 19.453 1.00 42.42 478 ASP A O 1
ATOM 577 N N . HIS A 1 72 ? 3.333 17.830 17.327 1.00 39.02 479 HIS A N 1
ATOM 578 C CA . HIS A 1 72 ? 4.756 18.173 17.447 1.00 38.63 479 HIS A CA 1
ATOM 579 C C . HIS A 1 72 ? 4.981 19.466 16.665 1.00 45.18 479 HIS A C 1
ATOM 580 O O . HIS A 1 72 ? 4.437 19.626 15.565 1.00 44.21 479 HIS A O 1
ATOM 587 N N . SER A 1 73 ? 5.749 20.394 17.245 1.00 43.66 480 SER A N 1
ATOM 588 C CA . SER A 1 73 ? 6.059 21.685 16.644 1.00 44.73 480 SER A CA 1
ATOM 589 C C . SER A 1 73 ? 7.220 21.597 15.668 1.00 46.54 480 SER A C 1
ATOM 590 O O . SER A 1 73 ? 8.177 20.852 15.883 1.00 45.93 480 SER A O 1
ATOM 593 N N . VAL A 1 74 ? 7.135 22.352 14.588 1.00 40.95 481 VAL A N 1
ATOM 594 C CA . VAL A 1 74 ? 8.195 22.374 13.577 1.00 40.08 481 VAL A CA 1
ATOM 595 C C . VAL A 1 74 ? 8.537 23.827 13.234 1.00 45.49 481 VAL A C 1
ATOM 596 O O . VAL A 1 74 ? 7.738 24.731 13.490 1.00 45.74 481 VAL A O 1
ATOM 600 N N . GLU A 1 75 ? 9.707 24.023 12.613 1.00 42.24 482 GLU A N 1
ATOM 601 C CA . GLU A 1 75 ? 10.175 25.309 12.106 1.00 44.13 482 GLU A CA 1
ATOM 602 C C . GLU A 1 75 ? 10.583 25.115 10.646 1.00 44.49 482 GLU A C 1
ATOM 603 O O . GLU A 1 75 ? 11.220 24.121 10.303 1.00 41.00 482 GLU A O 1
ATOM 609 N N . GLU A 1 76 ? 10.256 26.093 9.807 1.00 42.75 483 GLU A N 1
ATOM 610 C CA . GLU A 1 76 ? 10.593 26.099 8.390 1.00 42.54 483 GLU A CA 1
ATOM 611 C C . GLU A 1 76 ? 12.086 25.830 8.113 1.00 48.11 483 GLU A C 1
ATOM 612 O O . GLU A 1 76 ? 12.949 26.171 8.932 1.00 49.66 483 GLU A O 1
ATOM 618 N N . LYS A 1 77 ? 12.379 25.266 6.928 1.00 43.85 484 LYS A N 1
ATOM 619 C CA . LYS A 1 77 ? 13.735 24.997 6.422 1.00 43.00 484 LYS A CA 1
ATOM 620 C C . LYS A 1 77 ? 14.514 24.020 7.305 1.00 45.59 484 LYS A C 1
ATOM 621 O O . LYS A 1 77 ? 15.732 24.132 7.446 1.00 46.21 484 LYS A O 1
ATOM 627 N N . ASN A 1 78 ? 13.806 23.083 7.916 1.00 38.60 485 ASN A N 1
ATOM 628 C CA . ASN A 1 78 ? 14.396 22.047 8.751 1.00 36.86 485 ASN A CA 1
ATOM 629 C C . ASN A 1 78 ? 13.923 20.707 8.249 1.00 37.61 485 ASN A C 1
ATOM 630 O O . ASN A 1 78 ? 12.905 20.622 7.549 1.00 33.47 485 ASN A O 1
ATOM 635 N N . CYS A 1 79 ? 14.684 19.655 8.606 1.00 35.52 486 CYS A N 1
ATOM 636 C CA . CYS A 1 79 ? 14.419 18.251 8.301 1.00 33.96 486 CYS A CA 1
ATOM 637 C C . CYS A 1 79 ? 14.187 17.562 9.628 1.00 36.72 486 CYS A C 1
ATOM 638 O O . CYS A 1 79 ? 14.894 17.852 10.579 1.00 37.49 486 CYS A O 1
ATOM 641 N N . TYR A 1 80 ? 13.173 16.694 9.697 1.00 32.54 487 TYR A N 1
ATOM 642 C CA . TYR A 1 80 ? 12.752 15.968 10.891 1.00 31.19 487 TYR A CA 1
ATOM 643 C C . TYR A 1 80 ? 12.562 14.476 10.638 1.00 32.07 487 TYR A C 1
ATOM 644 O O . TYR A 1 80 ? 12.315 14.052 9.517 1.00 29.19 487 TYR A O 1
ATOM 653 N N . GLN A 1 81 ? 12.678 13.680 11.700 1.00 30.57 488 GLN A N 1
ATOM 654 C CA . GLN A 1 81 ? 12.385 12.257 11.655 1.00 29.39 488 GLN A CA 1
ATOM 655 C C . GLN A 1 81 ? 11.310 12.016 12.683 1.00 31.81 488 GLN A C 1
ATOM 656 O O . GLN A 1 81 ? 11.443 12.449 13.829 1.00 33.35 488 GLN A O 1
ATOM 662 N N . LEU A 1 82 ? 10.238 11.355 12.273 1.00 27.15 489 LEU A N 1
ATOM 663 C CA . LEU A 1 82 ? 9.157 11.002 13.176 1.00 27.70 489 LEU A CA 1
ATOM 664 C C . LEU A 1 82 ? 9.347 9.536 13.534 1.00 31.95 489 LEU A C 1
ATOM 665 O O . LEU A 1 82 ? 9.261 8.646 12.663 1.00 29.64 489 LEU A O 1
ATOM 670 N N . LEU A 1 83 ? 9.663 9.284 14.799 1.00 29.78 490 LEU A N 1
ATOM 671 C CA . LEU A 1 83 ? 9.839 7.920 15.243 1.00 31.50 490 LEU A CA 1
ATOM 672 C C . LEU A 1 83 ? 8.539 7.426 15.898 1.00 34.74 490 LEU A C 1
ATOM 673 O O . LEU A 1 83 ? 8.159 7.922 16.952 1.00 35.22 490 LEU A O 1
ATOM 678 N N . ILE A 1 84 ? 7.891 6.422 15.281 1.00 30.38 491 ILE A N 1
ATOM 679 C CA . ILE A 1 84 ? 6.646 5.768 15.749 1.00 30.28 491 ILE A CA 1
ATOM 680 C C . ILE A 1 84 ? 7.030 4.518 16.481 1.00 36.94 491 ILE A C 1
ATOM 681 O O . ILE A 1 84 ? 7.764 3.688 15.949 1.00 34.79 491 ILE A O 1
ATOM 686 N N . HIS A 1 85 ? 6.546 4.378 17.719 1.00 36.57 492 HIS A N 1
ATOM 687 C CA . HIS A 1 85 ? 6.896 3.242 18.542 1.00 38.67 492 HIS A CA 1
ATOM 688 C C . HIS A 1 85 ? 5.720 2.762 19.362 1.00 46.49 492 HIS A C 1
ATOM 689 O O . HIS A 1 85 ? 4.810 3.534 19.657 1.00 44.08 492 HIS A O 1
ATOM 696 N N . GLN A 1 86 ? 5.725 1.480 19.692 1.00 50.38 493 GLN A N 1
ATOM 697 C CA . GLN A 1 86 ? 4.700 0.897 20.531 1.00 55.75 493 GLN A CA 1
ATOM 698 C C . GLN A 1 86 ? 4.938 1.390 21.948 1.00 66.10 493 GLN A C 1
ATOM 699 O O . GLN A 1 86 ? 6.080 1.382 22.417 1.00 66.53 493 GLN A O 1
ATOM 705 N N . ASP A 1 87 ? 3.879 1.962 22.550 1.00 66.57 494 ASP A N 1
ATOM 706 C CA . ASP A 1 87 ? 3.846 2.565 23.882 1.00 69.68 494 ASP A CA 1
ATOM 707 C C . ASP A 1 87 ? 2.741 1.885 24.701 1.00 74.93 494 ASP A C 1
ATOM 708 O O . ASP A 1 87 ? 1.583 2.331 24.702 1.00 73.78 494 ASP A O 1
ATOM 713 N N . GLY A 1 88 ? 3.120 0.781 25.348 1.00 73.26 495 GLY A N 1
ATOM 714 C CA . GLY A 1 88 ? 2.219 -0.064 26.121 1.00 75.43 495 GLY A CA 1
ATOM 715 C C . GLY A 1 88 ? 1.333 -0.837 25.169 1.00 77.15 495 GLY A C 1
ATOM 716 O O . GLY A 1 88 ? 1.838 -1.528 24.276 1.00 74.34 495 GLY A O 1
ATOM 717 N N . GLU A 1 89 ? 0.004 -0.680 25.326 1.00 75.00 496 GLU A N 1
ATOM 718 C CA . GLU A 1 89 ? -1.009 -1.287 24.453 1.00 74.74 496 GLU A CA 1
ATOM 719 C C . GLU A 1 89 ? -1.411 -0.302 23.322 1.00 73.44 496 GLU A C 1
ATOM 720 O O . GLU A 1 89 ? -2.374 -0.543 22.581 1.00 73.57 496 GLU A O 1
ATOM 726 N N . SER A 1 90 ? -0.642 0.793 23.187 1.00 64.27 497 SER A N 1
ATOM 727 C CA . SER A 1 90 ? -0.866 1.826 22.193 1.00 60.69 497 SER A CA 1
ATOM 728 C C . SER A 1 90 ? 0.433 2.158 21.442 1.00 58.98 497 SER A C 1
ATOM 729 O O . SER A 1 90 ? 1.415 1.411 21.498 1.00 57.75 497 SER A O 1
ATOM 732 N N . ILE A 1 91 ? 0.401 3.235 20.677 1.00 51.82 498 ILE A N 1
ATOM 733 C CA . ILE A 1 91 ? 1.559 3.726 19.962 1.00 48.55 498 ILE A CA 1
ATOM 734 C C . ILE A 1 91 ? 1.682 5.187 20.295 1.00 48.12 498 ILE A C 1
ATOM 735 O O . ILE A 1 91 ? 0.693 5.844 20.650 1.00 46.59 498 ILE A O 1
ATOM 740 N N . SER A 1 92 ? 2.901 5.687 20.179 1.00 41.34 499 SER A N 1
ATOM 741 C CA . SER A 1 92 ? 3.196 7.093 20.318 1.00 41.06 499 SER A CA 1
ATOM 742 C C . SER A 1 92 ? 4.309 7.436 19.337 1.00 42.55 499 SER A C 1
ATOM 743 O O . SER A 1 92 ? 4.837 6.563 18.639 1.00 41.12 499 SER A O 1
ATOM 746 N N . SER A 1 93 ? 4.584 8.713 19.207 1.00 37.41 500 SER A N 1
ATOM 747 C CA . SER A 1 93 ? 5.605 9.182 18.309 1.00 34.81 500 SER A CA 1
ATOM 748 C C . SER A 1 93 ? 6.439 10.239 18.991 1.00 39.29 500 SER A C 1
ATOM 749 O O . SER A 1 93 ? 5.989 10.892 19.931 1.00 38.49 500 SER A O 1
ATOM 752 N N . MET A 1 94 ? 7.660 10.394 18.508 1.00 37.42 501 MET A N 1
ATOM 753 C CA . MET A 1 94 ? 8.566 11.432 18.931 1.00 38.46 501 MET A CA 1
ATOM 754 C C . MET A 1 94 ? 9.105 12.051 17.633 1.00 39.62 501 MET A C 1
ATOM 755 O O . MET A 1 94 ? 9.196 11.357 16.617 1.00 37.76 501 MET A O 1
ATOM 760 N N . LEU A 1 95 ? 9.332 13.361 17.629 1.00 36.11 502 LEU A N 1
ATOM 761 C CA . LEU A 1 95 ? 9.855 14.048 16.461 1.00 34.11 502 LEU A CA 1
ATOM 762 C C . LEU A 1 95 ? 11.235 14.559 16.782 1.00 38.07 502 LEU A C 1
ATOM 763 O O . LEU A 1 95 ? 11.413 15.233 17.790 1.00 37.84 502 LEU A O 1
ATOM 768 N N . VAL A 1 96 ? 12.217 14.234 15.937 1.00 35.40 503 VAL A N 1
ATOM 769 C CA . VAL A 1 96 ? 13.576 14.742 16.131 1.00 36.85 503 VAL A CA 1
ATOM 770 C C . VAL A 1 96 ? 13.983 15.579 14.936 1.00 38.39 503 VAL A C 1
ATOM 771 O O . VAL A 1 96 ? 13.678 15.226 13.788 1.00 34.15 503 VAL A O 1
ATOM 775 N N . LYS A 1 97 ? 14.670 16.688 15.221 1.00 36.19 504 LYS A N 1
ATOM 776 C CA . LYS A 1 97 ? 15.191 17.606 14.224 1.00 35.99 504 LYS A CA 1
ATOM 777 C C . LYS A 1 97 ? 16.559 17.085 13.801 1.00 38.68 504 LYS A C 1
ATOM 778 O O . LYS A 1 97 ? 17.366 16.731 14.665 1.00 37.33 504 LYS A O 1
ATOM 784 N N . ASP A 1 98 ? 16.817 17.021 12.476 1.00 34.97 505 ASP A N 1
ATOM 785 C CA . ASP A 1 98 ? 18.112 16.597 11.931 1.00 36.01 505 ASP A CA 1
ATOM 786 C C . ASP A 1 98 ? 19.122 17.747 11.727 1.00 45.21 505 ASP A C 1
ATOM 787 O O . ASP A 1 98 ? 18.703 18.867 11.435 1.00 45.15 505 ASP A O 1
ATOM 792 N N . THR A 1 99 ? 20.454 17.453 11.799 1.00 45.60 506 THR A N 1
ATOM 793 C CA . THR A 1 99 ? 21.503 18.466 11.554 1.00 47.54 506 THR A CA 1
ATOM 794 C C . THR A 1 99 ? 21.717 18.772 10.068 1.00 53.42 506 THR A C 1
ATOM 795 O O . THR A 1 99 ? 21.558 17.901 9.222 1.00 53.18 506 THR A O 1
ATOM 799 N N . GLY A 1 100 ? 22.123 19.997 9.773 1.00 53.36 507 GLY A N 1
ATOM 800 C CA . GLY A 1 100 ? 22.446 20.410 8.410 1.00 53.87 507 GLY A CA 1
ATOM 801 C C . GLY A 1 100 ? 23.932 20.339 8.097 1.00 59.48 507 GLY A C 1
ATOM 802 O O . GLY A 1 100 ? 24.358 20.815 7.036 1.00 60.34 507 GLY A O 1
ATOM 803 N N . ILE A 1 101 ? 24.737 19.722 9.000 1.00 55.51 508 ILE A N 1
ATOM 804 C CA . ILE A 1 101 ? 26.200 19.619 8.826 1.00 55.02 508 ILE A CA 1
ATOM 805 C C . ILE A 1 101 ? 26.584 18.396 7.977 1.00 55.20 508 ILE A C 1
ATOM 806 O O . ILE A 1 101 ? 26.204 17.271 8.278 1.00 55.01 508 ILE A O 1
ATOM 811 N N . LYS A 1 102 ? 27.326 18.649 6.902 1.00 49.59 509 LYS A N 1
ATOM 812 C CA . LYS A 1 102 ? 27.811 17.653 5.952 1.00 48.39 509 LYS A CA 1
ATOM 813 C C . LYS A 1 102 ? 29.145 17.076 6.488 1.00 47.42 509 LYS A C 1
ATOM 814 O O . LYS A 1 102 ? 30.055 17.862 6.754 1.00 45.19 509 LYS A O 1
ATOM 820 N N . PRO A 1 103 ? 29.286 15.733 6.659 1.00 40.66 510 PRO A N 1
ATOM 821 C CA . PRO A 1 103 ? 30.587 15.190 7.108 1.00 39.11 510 PRO A CA 1
ATOM 822 C C . PRO A 1 103 ? 31.697 15.517 6.113 1.00 38.51 510 PRO A C 1
ATOM 823 O O . PRO A 1 103 ? 31.475 15.567 4.900 1.00 35.89 510 PRO A O 1
ATOM 827 N N . ALA A 1 104 ? 32.903 15.732 6.631 1.00 34.70 511 ALA A N 1
ATOM 828 C CA . ALA A 1 104 ? 34.081 15.977 5.800 1.00 33.46 511 ALA A CA 1
ATOM 829 C C . ALA A 1 104 ? 34.319 14.745 4.954 1.00 36.52 511 ALA A C 1
ATOM 830 O O . ALA A 1 104 ? 33.826 13.664 5.315 1.00 35.64 511 ALA A O 1
ATOM 832 N N A ASN A 1 105 ? 35.069 14.879 3.841 0.54 34.22 512 ASN A N 1
ATOM 833 N N B ASN A 1 105 ? 35.064 14.880 3.839 0.46 33.98 512 ASN A N 1
ATOM 834 C CA A ASN A 1 105 ? 35.427 13.757 2.956 0.54 33.56 512 ASN A CA 1
ATOM 835 C CA B ASN A 1 105 ? 35.414 13.759 2.953 0.46 33.34 512 ASN A CA 1
ATOM 836 C C A ASN A 1 105 ? 36.134 12.648 3.771 0.54 38.01 512 ASN A C 1
ATOM 837 C C B ASN A 1 105 ? 36.140 12.650 3.753 0.46 37.91 512 ASN A C 1
ATOM 838 O O A ASN A 1 105 ? 37.016 12.938 4.585 0.54 36.59 512 ASN A O 1
ATOM 839 O O B ASN A 1 105 ? 37.033 12.943 4.550 0.46 36.66 512 ASN A O 1
ATOM 848 N N . GLY A 1 106 ? 35.696 11.407 3.587 1.00 34.62 513 GLY A N 1
ATOM 849 C CA . GLY A 1 106 ? 36.247 10.262 4.307 1.00 33.81 513 GLY A CA 1
ATOM 850 C C . GLY A 1 106 ? 35.520 9.981 5.605 1.00 36.87 513 GLY A C 1
ATOM 851 O O . GLY A 1 106 ? 35.760 8.949 6.233 1.00 35.87 513 GLY A O 1
ATOM 852 N N . MET A 1 107 ? 34.608 10.893 6.013 1.00 31.04 514 MET A N 1
ATOM 853 C CA . MET A 1 107 ? 33.827 10.772 7.236 1.00 29.33 514 MET A CA 1
ATOM 854 C C . MET A 1 107 ? 32.349 10.517 6.955 1.00 33.56 514 MET A C 1
ATOM 855 O O . MET A 1 107 ? 31.842 10.775 5.848 1.00 32.93 514 MET A O 1
ATOM 860 N N . ALA A 1 108 ? 31.662 10.047 8.007 1.00 30.46 515 ALA A N 1
ATOM 861 C CA . ALA A 1 108 ? 30.228 9.860 8.092 1.00 30.66 515 ALA A CA 1
ATOM 862 C C . ALA A 1 108 ? 29.829 10.456 9.443 1.00 33.94 515 ALA A C 1
ATOM 863 O O . ALA A 1 108 ? 30.709 10.764 10.253 1.00 32.83 515 ALA A O 1
ATOM 865 N N . ALA A 1 109 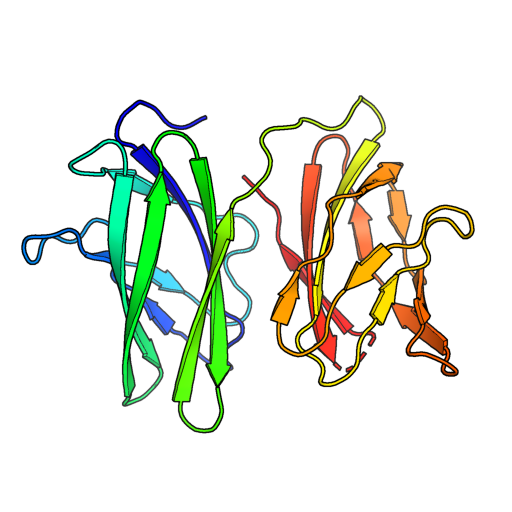? 28.539 10.697 9.665 1.00 31.67 516 ALA A N 1
ATOM 866 C CA . ALA A 1 109 ? 28.051 11.207 10.957 1.00 32.49 516 ALA A CA 1
ATOM 867 C C . ALA A 1 109 ? 27.006 10.216 11.473 1.00 36.70 516 ALA A C 1
ATOM 868 O O . ALA A 1 109 ? 26.341 9.552 10.674 1.00 35.70 516 ALA A O 1
ATOM 870 N N . ILE A 1 110 ? 26.945 10.028 12.793 1.00 32.07 517 ILE A N 1
ATOM 871 C CA . ILE A 1 110 ? 26.009 9.081 13.398 1.00 31.54 517 ILE A CA 1
ATOM 872 C C . ILE A 1 110 ? 25.391 9.705 14.644 1.00 35.03 517 ILE A C 1
ATOM 873 O O . ILE A 1 110 ? 26.025 10.539 15.303 1.00 33.38 517 ILE A O 1
ATOM 878 N N . ARG A 1 111 ? 24.190 9.233 14.996 1.00 31.17 518 ARG A N 1
ATOM 879 C CA . ARG A 1 111 ? 23.409 9.663 16.160 1.00 31.69 518 ARG A CA 1
ATOM 880 C C . ARG A 1 111 ? 22.629 8.455 16.661 1.00 35.49 518 ARG A C 1
ATOM 881 O O . ARG A 1 111 ? 22.268 7.575 15.865 1.00 35.26 518 ARG A O 1
ATOM 889 N N . PHE A 1 112 ? 22.300 8.436 17.958 1.00 32.92 519 PHE A N 1
ATOM 890 C CA . PHE A 1 112 ? 21.585 7.317 18.547 1.00 32.06 519 PHE A CA 1
ATOM 891 C C . PHE A 1 112 ? 20.333 7.723 19.266 1.00 36.27 519 PHE A C 1
ATOM 892 O O . PHE A 1 112 ? 20.264 8.794 19.860 1.00 36.64 519 PHE A O 1
ATOM 900 N N . ILE A 1 113 ? 19.351 6.823 19.237 1.00 33.30 520 ILE A N 1
ATOM 901 C CA . ILE A 1 113 ? 18.127 6.876 19.994 1.00 33.31 520 ILE A CA 1
ATOM 902 C C . ILE A 1 113 ? 18.082 5.587 20.762 1.00 39.40 520 ILE A C 1
ATOM 903 O O . ILE A 1 113 ? 18.103 4.503 20.178 1.00 37.04 520 ILE A O 1
ATOM 908 N N . ASN A 1 114 ? 18.059 5.715 22.091 1.00 39.07 521 ASN A N 1
ATOM 909 C CA . ASN A 1 114 ? 18.023 4.578 22.975 1.00 39.89 521 ASN A CA 1
ATOM 910 C C . ASN A 1 114 ? 16.594 4.300 23.441 1.00 44.64 521 ASN A C 1
ATOM 911 O O . ASN A 1 114 ? 16.059 5.082 24.223 1.00 44.40 521 ASN A O 1
ATOM 916 N N . THR A 1 115 ? 16.016 3.143 23.048 1.00 43.05 522 THR A N 1
ATOM 917 C CA . THR A 1 115 ? 14.643 2.770 23.469 1.00 44.19 522 THR A CA 1
ATOM 918 C C . THR A 1 115 ? 14.627 1.917 24.751 1.00 51.43 522 THR A C 1
ATOM 919 O O . THR A 1 115 ? 13.558 1.710 25.336 1.00 52.68 522 THR A O 1
ATOM 923 N N . LEU A 1 116 ? 15.802 1.422 25.188 1.00 48.62 523 LEU A N 1
ATOM 924 C CA . LEU A 1 116 ? 15.905 0.585 26.396 1.00 50.08 523 LEU A CA 1
ATOM 925 C C . LEU A 1 116 ? 15.590 1.359 27.675 1.00 55.67 523 LEU A C 1
ATOM 926 O O . LEU A 1 116 ? 15.489 2.588 27.654 1.00 53.40 523 LEU A O 1
ATOM 931 N N . HIS A 1 117 ? 15.471 0.634 28.799 1.00 57.05 524 HIS A N 1
ATOM 932 C CA . HIS A 1 117 ? 15.147 1.226 30.090 1.00 59.28 524 HIS A CA 1
ATOM 933 C C . HIS A 1 117 ? 16.367 1.639 30.907 1.00 60.79 524 HIS A C 1
ATOM 934 O O . HIS A 1 117 ? 16.193 2.079 32.043 1.00 61.33 524 HIS A O 1
ATOM 941 N N . LYS A 1 118 ? 17.587 1.588 30.301 1.00 54.73 525 LYS A N 1
ATOM 942 C CA . LYS A 1 118 ? 18.863 1.936 30.939 1.00 55.45 525 LYS A CA 1
ATOM 943 C C . LYS A 1 118 ? 19.687 2.897 30.099 1.00 56.19 525 LYS A C 1
ATOM 944 O O . LYS A 1 118 ? 19.670 2.779 28.874 1.00 54.27 525 LYS A O 1
ATOM 950 N N . ASP A 1 119 ? 20.388 3.857 30.753 1.00 52.13 526 ASP A N 1
ATOM 951 C CA . ASP A 1 119 ? 21.241 4.850 30.087 1.00 51.49 526 ASP A CA 1
ATOM 952 C C . ASP A 1 119 ? 22.416 4.140 29.450 1.00 58.14 526 ASP A C 1
ATOM 953 O O . ASP A 1 119 ? 22.905 3.146 29.990 1.00 58.85 526 ASP A O 1
ATOM 958 N N . LEU A 1 120 ? 22.830 4.604 28.265 1.00 55.45 527 LEU A N 1
ATOM 959 C CA . LEU A 1 120 ? 23.898 3.964 27.503 1.00 54.93 527 LEU A CA 1
ATOM 960 C C . LEU A 1 120 ? 25.026 4.900 27.179 1.00 56.88 527 LEU A C 1
ATOM 961 O O . LEU A 1 120 ? 24.801 6.086 26.927 1.00 56.06 527 LEU A O 1
ATOM 966 N N . ASN A 1 121 ? 26.247 4.371 27.179 1.00 53.60 528 ASN A N 1
ATOM 967 C CA . ASN A 1 121 ? 27.406 5.118 26.711 1.00 53.29 528 ASN A CA 1
ATOM 968 C C . ASN A 1 121 ? 27.900 4.366 25.484 1.00 55.45 528 ASN A C 1
ATOM 969 O O . ASN A 1 121 ? 28.119 3.156 25.561 1.00 55.46 528 ASN A O 1
ATOM 974 N N . ILE A 1 122 ? 27.956 5.052 24.340 1.00 50.86 529 ILE A N 1
ATOM 975 C CA . ILE A 1 122 ? 28.491 4.474 23.105 1.00 49.61 529 ILE A CA 1
ATOM 976 C C . ILE A 1 122 ? 29.955 4.888 23.098 1.00 50.56 529 ILE A C 1
ATOM 977 O O . ILE A 1 122 ? 30.274 6.079 22.982 1.00 49.46 529 ILE A O 1
ATOM 982 N N . SER A 1 123 ? 30.827 3.916 23.315 1.00 47.99 530 SER A N 1
ATOM 983 C CA . SER A 1 123 ? 32.271 4.144 23.428 1.00 49.58 530 SER A CA 1
ATOM 984 C C . SER A 1 123 ? 33.001 3.985 22.109 1.00 55.05 530 SER A C 1
ATOM 985 O O . SER A 1 123 ? 33.663 2.968 21.897 1.00 56.21 530 SER A O 1
ATOM 988 N N . LEU A 1 124 ? 32.887 4.993 21.223 1.00 51.73 531 LEU A N 1
ATOM 989 C CA . LEU A 1 124 ? 33.617 5.018 19.952 1.00 52.43 531 LEU A CA 1
ATOM 990 C C . LEU A 1 124 ? 35.026 5.589 20.199 1.00 60.54 531 LEU A C 1
ATOM 991 O O . LEU A 1 124 ? 36.008 5.084 19.650 1.00 61.55 531 LEU A O 1
ATOM 996 N N . ASP A 1 125 ? 35.111 6.609 21.081 1.00 59.67 532 ASP A N 1
ATOM 997 C CA . ASP A 1 125 ? 36.329 7.273 21.557 1.00 62.06 532 ASP A CA 1
ATOM 998 C C . ASP A 1 125 ? 36.264 7.226 23.100 1.00 70.02 532 ASP A C 1
ATOM 999 O O . ASP A 1 125 ? 35.226 7.594 23.661 1.00 69.04 532 ASP A O 1
ATOM 1004 N N . THR A 1 126 ? 37.344 6.776 23.789 1.00 70.55 533 THR A N 1
ATOM 1005 C CA . THR A 1 126 ? 37.332 6.708 25.266 1.00 72.62 533 THR A CA 1
ATOM 1006 C C . THR A 1 126 ? 37.511 8.082 25.924 1.00 77.63 533 THR A C 1
ATOM 1007 O O . THR A 1 126 ? 37.156 8.244 27.094 1.00 78.97 533 THR A O 1
ATOM 1011 N N . ASP A 1 127 ? 38.054 9.064 25.178 1.00 73.09 534 ASP A N 1
ATOM 1012 C CA . ASP A 1 127 ? 38.267 10.435 25.662 1.00 74.04 534 ASP A CA 1
ATOM 1013 C C . ASP A 1 127 ? 37.136 11.384 25.254 1.00 73.08 534 ASP A C 1
ATOM 1014 O O . ASP A 1 127 ? 37.210 12.593 25.513 1.00 72.87 534 ASP A O 1
ATOM 1019 N N . ALA A 1 128 ? 36.092 10.826 24.611 1.00 65.40 535 ALA A N 1
ATOM 1020 C CA . ALA A 1 128 ? 34.916 11.563 24.153 1.00 62.17 535 ALA A CA 1
ATOM 1021 C C . ALA A 1 128 ? 33.630 10.720 24.344 1.00 62.26 535 ALA A C 1
ATOM 1022 O O . ALA A 1 128 ? 33.092 10.180 23.363 1.00 58.73 535 ALA A O 1
ATOM 1024 N N . PRO A 1 129 ? 33.120 10.606 25.606 1.00 58.88 536 PRO A N 1
ATOM 1025 C CA . PRO A 1 129 ? 31.890 9.817 25.834 1.00 58.26 536 PRO A CA 1
ATOM 1026 C C . PRO A 1 129 ? 30.686 10.235 24.983 1.00 58.67 536 PRO A C 1
ATOM 1027 O O . PRO A 1 129 ? 30.555 11.418 24.629 1.00 58.26 536 PRO A O 1
ATOM 1031 N N . LEU A 1 130 ? 29.879 9.242 24.555 1.00 51.25 537 LEU A N 1
ATOM 1032 C CA . LEU A 1 130 ? 28.667 9.505 23.774 1.00 48.25 537 LEU A CA 1
ATOM 1033 C C . LEU A 1 130 ? 27.455 8.940 24.540 1.00 50.40 537 LEU A C 1
ATOM 1034 O O . LEU A 1 130 ? 27.185 7.741 24.477 1.00 47.50 537 LEU A O 1
ATOM 1039 N N . SER A 1 131 ? 26.791 9.805 25.339 1.00 49.87 538 SER A N 1
ATOM 1040 C CA . SER A 1 131 ? 25.632 9.430 26.173 1.00 50.31 538 SER A CA 1
ATOM 1041 C C . SER A 1 131 ? 24.373 9.328 25.358 1.00 49.31 538 SER A C 1
ATOM 1042 O O . SER A 1 131 ? 24.106 10.198 24.524 1.00 47.76 538 SER A O 1
ATOM 1045 N N . VAL A 1 132 ? 23.580 8.285 25.633 1.00 45.12 539 VAL A N 1
ATOM 1046 C CA . VAL A 1 132 ? 22.263 8.037 25.048 1.00 43.61 539 VAL A CA 1
ATOM 1047 C C . VAL A 1 132 ? 21.313 7.692 26.200 1.00 50.31 539 VAL A C 1
ATOM 1048 O O . VAL A 1 132 ? 21.291 6.551 26.669 1.00 50.92 539 VAL A O 1
ATOM 1052 N N . GLY A 1 133 ? 20.567 8.699 26.656 1.00 47.26 540 GLY A N 1
ATOM 1053 C CA . GLY A 1 133 ? 19.609 8.570 27.751 1.00 47.46 540 GLY A CA 1
ATOM 1054 C C . GLY A 1 133 ? 18.555 7.513 27.500 1.00 48.80 540 GLY A C 1
ATOM 1055 O O . GLY A 1 133 ? 18.136 7.288 26.361 1.00 47.27 540 GLY A O 1
ATOM 1056 N N . LYS A 1 134 ? 18.135 6.843 28.567 1.00 47.00 541 LYS A N 1
ATOM 1057 C CA . LYS A 1 134 ? 17.098 5.814 28.536 1.00 45.74 541 LYS A CA 1
ATOM 1058 C C . LYS A 1 134 ? 15.756 6.393 28.087 1.00 46.98 541 LYS A C 1
ATOM 1059 O O . LYS A 1 134 ? 15.573 7.623 28.057 1.00 44.49 541 LYS A O 1
ATOM 1065 N N . ASP A 1 135 ? 14.801 5.489 27.793 1.00 44.53 542 ASP A N 1
ATOM 1066 C CA . ASP A 1 135 ? 13.426 5.799 27.424 1.00 44.48 542 ASP A CA 1
ATOM 1067 C C . ASP A 1 135 ? 13.312 6.869 26.343 1.00 46.58 542 ASP A C 1
ATOM 1068 O O . ASP A 1 135 ? 12.704 7.929 26.543 1.00 46.36 542 ASP A O 1
ATOM 1073 N N . TYR A 1 136 ? 13.947 6.579 25.200 1.00 41.73 543 TYR A N 1
ATOM 1074 C CA . TYR A 1 136 ? 13.927 7.352 23.954 1.00 39.87 543 TYR A CA 1
ATOM 1075 C C . TYR A 1 136 ? 14.767 8.625 24.034 1.00 42.37 543 TYR A C 1
ATOM 1076 O O . TYR A 1 136 ? 14.488 9.597 23.334 1.00 41.14 543 TYR A O 1
ATOM 1085 N N . GLY A 1 137 ? 15.848 8.571 24.817 1.00 38.95 544 GLY A N 1
ATOM 1086 C CA . GLY A 1 137 ? 16.828 9.649 24.861 1.00 38.83 544 GLY A CA 1
ATOM 1087 C C . GLY A 1 137 ? 17.574 9.696 23.533 1.00 39.79 544 GLY A C 1
ATOM 1088 O O . GLY A 1 137 ? 17.749 8.663 22.880 1.00 36.03 544 GLY A O 1
ATOM 1089 N N . VAL A 1 138 ? 17.934 10.905 23.082 1.00 36.68 545 VAL A N 1
ATOM 1090 C CA . VAL A 1 138 ? 18.631 11.137 21.803 1.00 34.13 545 VAL A CA 1
ATOM 1091 C C . VAL A 1 138 ? 20.063 11.548 22.150 1.00 38.57 545 VAL A C 1
ATOM 1092 O O . VAL A 1 138 ? 20.264 12.339 23.076 1.00 37.32 545 VAL A O 1
ATOM 1096 N N . SER A 1 139 ? 21.049 10.975 21.445 1.00 35.51 546 SER A N 1
ATOM 1097 C CA . SER A 1 139 ? 22.454 11.305 21.694 1.00 35.57 546 SER A CA 1
ATOM 1098 C C . SER A 1 139 ? 22.837 12.517 20.853 1.00 37.74 546 SER A C 1
ATOM 1099 O O . SER A 1 139 ? 22.116 12.890 19.922 1.00 33.91 546 SER A O 1
ATOM 1102 N N . ALA A 1 140 ? 24.017 13.083 21.123 1.00 37.38 547 ALA A N 1
ATOM 1103 C CA . ALA A 1 140 ? 24.571 14.139 20.279 1.00 36.96 547 ALA A CA 1
ATOM 1104 C C . ALA A 1 140 ? 25.015 13.437 18.953 1.00 41.61 547 ALA A C 1
ATOM 1105 O O . ALA A 1 140 ? 25.236 12.216 18.937 1.00 41.31 547 ALA A O 1
ATOM 1107 N N . TYR A 1 141 ? 25.172 14.199 17.866 1.00 37.97 548 TYR A N 1
ATOM 1108 C CA . TYR A 1 141 ? 25.746 13.661 16.629 1.00 36.96 548 TYR A CA 1
ATOM 1109 C C . TYR A 1 141 ? 27.257 13.441 16.842 1.00 41.73 548 TYR A C 1
ATOM 1110 O O . TYR A 1 141 ? 27.869 14.153 17.628 1.00 41.74 548 TYR A O 1
ATOM 1119 N N . ARG A 1 142 ? 27.851 12.481 16.138 1.00 37.93 549 ARG A N 1
ATOM 1120 C CA . ARG A 1 142 ? 29.285 12.214 16.210 1.00 37.20 549 ARG A CA 1
ATOM 1121 C C . ARG A 1 142 ? 29.797 11.887 14.823 1.00 38.44 549 ARG A C 1
ATOM 1122 O O . ARG A 1 142 ? 29.209 11.051 14.145 1.00 36.01 549 ARG A O 1
ATOM 1130 N N . THR A 1 143 ? 30.882 12.553 14.392 1.00 36.29 550 THR A N 1
ATOM 1131 C CA . THR A 1 143 ? 31.490 12.282 13.086 1.00 35.30 550 THR A CA 1
ATOM 1132 C C . THR A 1 143 ? 32.481 11.160 13.275 1.00 38.08 550 THR A C 1
ATOM 1133 O O . THR A 1 143 ? 33.228 11.170 14.255 1.00 39.50 550 THR A O 1
ATOM 1137 N N . VAL A 1 144 ? 32.478 10.181 12.370 1.00 30.94 551 VAL A N 1
ATOM 1138 C CA . VAL A 1 144 ? 33.360 9.010 12.468 1.00 30.83 551 VAL A CA 1
ATOM 1139 C C . VAL A 1 144 ? 33.923 8.739 11.108 1.00 32.47 551 VAL A C 1
ATOM 1140 O O . VAL A 1 144 ? 33.381 9.219 10.113 1.00 31.00 551 VAL A O 1
ATOM 1144 N N . LEU A 1 145 ? 34.979 7.941 11.040 1.00 29.20 552 LEU A N 1
ATOM 1145 C CA . LEU A 1 145 ? 35.494 7.536 9.744 1.00 29.40 552 LEU A CA 1
ATOM 1146 C C . LEU A 1 145 ? 34.472 6.645 9.029 1.00 35.09 552 LEU A C 1
ATOM 1147 O O . LEU A 1 145 ? 33.789 5.859 9.673 1.00 34.10 552 LEU A O 1
ATOM 1152 N N . ARG A 1 146 ? 34.403 6.744 7.698 1.00 34.34 553 ARG A N 1
ATOM 1153 C CA . ARG A 1 146 ? 33.634 5.840 6.850 1.00 35.96 553 ARG A CA 1
ATOM 1154 C C . ARG A 1 146 ? 34.288 4.426 7.043 1.00 40.37 553 ARG A C 1
ATOM 1155 O O . ARG A 1 146 ? 35.490 4.325 7.321 1.00 39.86 553 ARG A O 1
ATOM 1163 N N . GLY A 1 147 ? 33.476 3.374 6.973 1.00 37.92 554 GLY A N 1
ATOM 1164 C CA . GLY A 1 147 ? 33.953 2.007 7.157 1.00 38.98 554 GLY A CA 1
ATOM 1165 C C . GLY A 1 147 ? 32.982 1.137 7.924 1.00 41.56 554 GLY A C 1
ATOM 1166 O O . GLY A 1 147 ? 31.838 1.532 8.155 1.00 39.22 554 GLY A O 1
ATOM 1167 N N . LYS A 1 148 ? 33.432 -0.065 8.301 1.00 38.85 555 LYS A N 1
ATOM 1168 C CA . LYS A 1 148 ? 32.618 -1.065 8.986 1.00 39.89 555 LYS A CA 1
ATOM 1169 C C . LYS A 1 148 ? 32.852 -1.042 10.479 1.00 43.22 555 LYS A C 1
ATOM 1170 O O . LYS A 1 148 ? 33.999 -1.045 10.915 1.00 43.98 555 LYS A O 1
ATOM 1176 N N . TYR A 1 149 ? 31.774 -1.050 11.263 1.00 38.50 556 TYR A N 1
ATOM 1177 C CA . TYR A 1 149 ? 31.847 -1.043 12.724 1.00 38.76 556 TYR A CA 1
ATOM 1178 C C . TYR A 1 149 ? 31.065 -2.245 13.268 1.00 45.30 556 TYR A C 1
ATOM 1179 O O . TYR A 1 149 ? 29.938 -2.071 13.740 1.00 43.42 556 TYR A O 1
ATOM 1188 N N . PRO A 1 150 ? 31.624 -3.481 13.195 1.00 47.84 557 PRO A N 1
ATOM 1189 C CA . PRO A 1 150 ? 30.851 -4.659 13.654 1.00 49.31 557 PRO A CA 1
ATOM 1190 C C . PRO A 1 150 ? 30.750 -4.869 15.163 1.00 54.98 557 PRO A C 1
ATOM 1191 O O . PRO A 1 150 ? 29.885 -5.621 15.585 1.00 55.56 557 PRO A O 1
ATOM 1195 N N . ALA A 1 151 ? 31.615 -4.245 15.981 1.00 51.95 558 ALA A N 1
ATOM 1196 C CA . ALA A 1 151 ? 31.566 -4.504 17.424 1.00 52.35 558 ALA A CA 1
ATOM 1197 C C . ALA A 1 151 ? 31.903 -3.280 18.251 1.00 54.30 558 ALA A C 1
ATOM 1198 O O . ALA A 1 151 ? 32.950 -3.234 18.885 1.00 55.30 558 ALA A O 1
ATOM 1200 N N . VAL A 1 152 ? 31.006 -2.304 18.268 1.00 48.82 559 VAL A N 1
ATOM 1201 C CA . VAL A 1 152 ? 31.192 -1.066 19.012 1.00 48.66 559 VAL A CA 1
ATOM 1202 C C . VAL A 1 152 ? 30.990 -1.282 20.541 1.00 59.47 559 VAL A C 1
ATOM 1203 O O . VAL A 1 152 ? 30.030 -1.934 20.947 1.00 59.56 559 VAL A O 1
ATOM 1207 N N . HIS A 1 153 ? 31.887 -0.721 21.370 1.00 60.37 560 HIS A N 1
ATOM 1208 C CA . HIS A 1 153 ? 31.824 -0.847 22.832 1.00 63.13 560 HIS A CA 1
ATOM 1209 C C . HIS A 1 153 ? 30.695 0.008 23.415 1.00 66.76 560 HIS A C 1
ATOM 1210 O O . HIS A 1 153 ? 30.666 1.202 23.158 1.00 64.96 560 HIS A O 1
ATOM 1217 N N . CYS A 1 154 ? 29.754 -0.599 24.168 1.00 65.79 561 CYS A N 1
ATOM 1218 C CA . CYS A 1 154 ? 28.588 0.100 24.754 1.00 65.59 561 CYS A CA 1
ATOM 1219 C C . CYS A 1 154 ? 28.419 -0.202 26.260 1.00 72.11 561 CYS A C 1
ATOM 1220 O O . CYS A 1 154 ? 28.244 -1.369 26.613 1.00 73.13 561 CYS A O 1
ATOM 1223 N N . GLU A 1 155 ? 28.455 0.841 27.140 1.00 68.98 562 GLU A N 1
ATOM 1224 C CA . GLU A 1 155 ? 28.352 0.668 28.608 1.00 70.82 562 GLU A CA 1
ATOM 1225 C C . GLU A 1 155 ? 27.006 1.059 29.231 1.00 73.37 562 GLU A C 1
ATOM 1226 O O . GLU A 1 155 ? 26.405 2.035 28.813 1.00 69.60 562 GLU A O 1
ATOM 1232 N N . THR A 1 156 ? 26.606 0.349 30.314 1.00 74.64 563 THR A N 1
ATOM 1233 C CA . THR A 1 156 ? 25.367 0.569 31.074 1.00 75.60 563 THR A CA 1
ATOM 1234 C C . THR A 1 156 ? 25.379 -0.091 32.470 1.00 82.67 563 THR A C 1
ATOM 1235 O O . THR A 1 156 ? 24.696 -1.090 32.640 1.00 83.76 563 THR A O 1
ATOM 1239 N N . GLU A 1 157 ? 26.007 0.474 33.526 1.00 81.86 564 GLU A N 1
ATOM 1240 C CA . GLU A 1 157 ? 26.936 1.599 33.685 1.00 81.16 564 GLU A CA 1
ATOM 1241 C C . GLU A 1 157 ? 28.103 1.003 34.504 1.00 82.76 564 GLU A C 1
ATOM 1242 O O . GLU A 1 157 ? 29.019 1.698 34.964 1.00 84.39 564 GLU A O 1
ATOM 1248 N N . ASP A 1 158 ? 28.023 -0.329 34.675 1.00 74.70 565 ASP A N 1
ATOM 1249 C CA . ASP A 1 158 ? 29.026 -1.233 35.213 1.00 74.91 565 ASP A CA 1
ATOM 1250 C C . ASP A 1 158 ? 28.936 -2.569 34.441 1.00 77.06 565 ASP A C 1
ATOM 1251 O O . ASP A 1 158 ? 29.565 -3.559 34.811 1.00 78.27 565 ASP A O 1
ATOM 1256 N N . LYS A 1 159 ? 28.201 -2.532 33.296 1.00 72.19 566 LYS A N 1
ATOM 1257 C CA . LYS A 1 159 ? 27.959 -3.619 32.337 1.00 72.04 566 LYS A CA 1
ATOM 1258 C C . LYS A 1 159 ? 28.533 -3.245 30.961 1.00 77.08 566 LYS A C 1
ATOM 1259 O O . LYS A 1 159 ? 28.433 -2.081 30.555 1.00 74.29 566 LYS A O 1
ATOM 1265 N N . VAL A 1 160 ? 29.055 -4.251 30.217 1.00 76.42 567 VAL A N 1
ATOM 1266 C CA . VAL A 1 160 ? 29.586 -4.106 28.849 1.00 75.08 567 VAL A CA 1
ATOM 1267 C C . VAL A 1 160 ? 28.682 -4.810 27.808 1.00 78.48 567 VAL A C 1
ATOM 1268 O O . VAL A 1 160 ? 28.198 -5.917 28.045 1.00 79.43 567 VAL A O 1
ATOM 1272 N N . PHE A 1 161 ? 28.438 -4.140 26.667 1.00 73.89 568 PHE A N 1
ATOM 1273 C CA . PHE A 1 161 ? 27.589 -4.612 25.565 1.00 72.63 568 PHE A CA 1
ATOM 1274 C C . PHE A 1 161 ? 28.247 -4.294 24.215 1.00 72.50 568 PHE A C 1
ATOM 1275 O O . PHE A 1 161 ? 28.880 -3.244 24.087 1.00 71.17 568 PHE A O 1
ATOM 1283 N N . SER A 1 162 ? 28.106 -5.199 23.216 1.00 66.87 569 SER A N 1
ATOM 1284 C CA . SER A 1 162 ? 28.643 -4.986 21.863 1.00 65.00 569 SER A CA 1
ATOM 1285 C C . SER A 1 162 ? 27.519 -4.599 20.902 1.00 63.99 569 SER A C 1
ATOM 1286 O O . SER A 1 162 ? 26.421 -5.141 21.000 1.00 63.95 569 SER A O 1
ATOM 1289 N N . LEU A 1 163 ? 27.795 -3.679 19.964 1.00 56.93 570 LEU A N 1
ATOM 1290 C CA . LEU A 1 163 ? 26.806 -3.229 18.988 1.00 53.69 570 LEU A CA 1
ATOM 1291 C C . LEU A 1 163 ? 27.350 -3.192 17.562 1.00 53.46 570 LEU A C 1
ATOM 1292 O O . LEU A 1 163 ? 28.384 -2.563 17.295 1.00 51.32 570 LEU A O 1
ATOM 1297 N N . ASP A 1 164 ? 26.637 -3.848 16.641 1.00 47.96 571 ASP A N 1
ATOM 1298 C CA . ASP A 1 164 ? 27.018 -3.863 15.229 1.00 47.26 571 ASP A CA 1
ATOM 1299 C C . ASP A 1 164 ? 26.332 -2.692 14.474 1.00 50.37 571 ASP A C 1
ATOM 1300 O O . ASP A 1 164 ? 25.120 -2.522 14.582 1.00 50.39 571 ASP A O 1
ATOM 1305 N N . LEU A 1 165 ? 27.120 -1.883 13.735 1.00 45.37 572 LEU A N 1
ATOM 1306 C CA . LEU A 1 165 ? 26.633 -0.731 12.975 1.00 43.13 572 LEU A CA 1
ATOM 1307 C C . LEU A 1 165 ? 26.632 -0.944 11.462 1.00 46.90 572 LEU A C 1
ATOM 1308 O O . LEU A 1 165 ? 26.061 -0.137 10.732 1.00 45.28 572 LEU A O 1
ATOM 1313 N N . GLY A 1 166 ? 27.281 -2.003 11.001 1.00 46.30 573 GLY A N 1
ATOM 1314 C CA . GLY A 1 166 ? 27.390 -2.293 9.578 1.00 46.91 573 GLY A CA 1
ATOM 1315 C C . GLY A 1 166 ? 28.349 -1.337 8.887 1.00 49.45 573 GLY A C 1
ATOM 1316 O O . GLY A 1 166 ? 29.252 -0.791 9.522 1.00 48.15 573 GLY A O 1
ATOM 1317 N N . GLN A 1 167 ? 28.124 -1.101 7.593 1.00 46.26 574 GLN A N 1
ATOM 1318 C CA . GLN A 1 167 ? 28.930 -0.244 6.733 1.00 46.40 574 GLN A CA 1
ATOM 1319 C C . GLN A 1 167 ? 28.436 1.217 6.770 1.00 45.85 574 GLN A C 1
ATOM 1320 O O . GLN A 1 167 ? 27.253 1.473 6.516 1.00 45.86 574 GLN A O 1
ATOM 1326 N N . LEU A 1 168 ? 29.328 2.165 7.084 1.00 38.26 575 LEU A N 1
ATOM 1327 C CA . LEU A 1 168 ? 28.961 3.599 7.066 1.00 37.00 575 LEU A CA 1
ATOM 1328 C C . LEU A 1 168 ? 29.614 4.220 5.846 1.00 43.91 575 LEU A C 1
ATOM 1329 O O . LEU A 1 168 ? 30.842 4.204 5.762 1.00 42.97 575 LEU A O 1
ATOM 1334 N N . ASP A 1 169 ? 28.802 4.735 4.896 1.00 43.47 576 ASP A N 1
ATOM 1335 C CA . ASP A 1 169 ? 29.268 5.348 3.632 1.00 44.47 576 ASP A CA 1
ATOM 1336 C C . ASP A 1 169 ? 29.731 6.787 3.736 1.00 46.96 576 ASP A C 1
ATOM 1337 O O . ASP A 1 169 ? 29.207 7.568 4.536 1.00 42.69 576 ASP A O 1
ATOM 1342 N N . PHE A 1 170 ? 30.682 7.148 2.857 1.00 47.77 577 PHE A N 1
ATOM 1343 C CA . PHE A 1 170 ? 31.231 8.491 2.725 1.00 48.15 577 PHE A CA 1
ATOM 1344 C C . PHE A 1 170 ? 30.079 9.525 2.596 1.00 45.79 577 PHE A C 1
ATOM 1345 O O . PHE A 1 170 ? 29.185 9.354 1.772 1.00 44.17 577 PHE A O 1
ATOM 1353 N N . GLY A 1 171 ? 30.156 10.571 3.409 1.00 39.68 578 GLY A N 1
ATOM 1354 C CA . GLY A 1 171 ? 29.301 11.748 3.405 1.00 38.96 578 GLY A CA 1
ATOM 1355 C C . GLY A 1 171 ? 27.886 11.552 3.870 1.00 41.84 578 GLY A C 1
ATOM 1356 O O . GLY A 1 171 ? 27.058 12.441 3.697 1.00 42.59 578 GLY A O 1
ATOM 1357 N N . THR A 1 172 ? 27.607 10.419 4.499 1.00 37.08 579 THR A N 1
ATOM 1358 C CA . THR A 1 172 ? 26.262 10.091 4.923 1.00 36.77 579 THR A CA 1
ATOM 1359 C C . THR A 1 172 ? 26.101 10.259 6.443 1.00 37.19 579 THR A C 1
ATOM 1360 O O . THR A 1 172 ? 27.028 9.982 7.177 1.00 33.32 579 THR A O 1
ATOM 1364 N N . THR A 1 173 ? 24.903 10.686 6.892 1.00 32.62 580 THR A N 1
ATOM 1365 C CA . THR A 1 173 ? 24.549 10.846 8.296 1.00 32.35 580 THR A CA 1
ATOM 1366 C C . THR A 1 173 ? 23.498 9.777 8.627 1.00 36.04 580 THR A C 1
ATOM 1367 O O . THR A 1 173 ? 22.513 9.610 7.903 1.00 35.45 580 THR A O 1
ATOM 1371 N N . TYR A 1 174 ? 23.747 9.029 9.678 1.00 31.52 581 TYR A N 1
ATOM 1372 C CA . TYR A 1 174 ? 22.908 7.906 10.074 1.00 31.50 581 TYR A CA 1
ATOM 1373 C C . TYR A 1 174 ? 22.258 8.106 11.406 1.00 37.22 581 TYR A C 1
ATOM 1374 O O . TYR A 1 174 ? 22.856 8.703 12.299 1.00 37.56 581 TYR A O 1
ATOM 1383 N N . LEU A 1 175 ? 21.077 7.508 11.567 1.00 33.20 582 LEU A N 1
ATOM 1384 C CA . LEU A 1 175 ? 20.370 7.437 12.827 1.00 32.33 582 LEU A CA 1
ATOM 1385 C C . LEU A 1 175 ? 20.287 5.954 13.174 1.00 36.16 582 LEU A C 1
ATOM 1386 O O . LEU A 1 175 ? 19.874 5.145 12.333 1.00 36.10 582 LEU A O 1
ATOM 1391 N N . PHE A 1 176 ? 20.722 5.592 14.397 1.00 31.45 583 PHE A N 1
ATOM 1392 C CA . PHE A 1 176 ? 20.632 4.220 14.906 1.00 32.00 583 PHE A CA 1
ATOM 1393 C C . PHE A 1 176 ? 19.653 4.182 16.061 1.00 36.05 583 PHE A C 1
ATOM 1394 O O . PHE A 1 176 ? 19.805 4.908 17.033 1.00 34.85 583 PHE A O 1
ATOM 1402 N N . VAL A 1 177 ? 18.638 3.344 15.954 1.00 35.08 584 VAL A N 1
ATOM 1403 C CA . VAL A 1 177 ? 17.655 3.217 17.028 1.00 33.76 584 VAL A CA 1
ATOM 1404 C C . VAL A 1 177 ? 18.012 1.908 17.756 1.00 39.22 584 VAL A C 1
ATOM 1405 O O . VAL A 1 177 ? 17.974 0.842 17.143 1.00 39.85 584 VAL A O 1
ATOM 1409 N N . ILE A 1 178 ? 18.404 1.999 19.036 1.00 36.77 585 ILE A N 1
ATOM 1410 C CA . ILE A 1 178 ? 18.814 0.826 19.846 1.00 38.08 585 ILE A CA 1
ATOM 1411 C C . ILE A 1 178 ? 17.526 0.167 20.330 1.00 43.92 585 ILE A C 1
ATOM 1412 O O . ILE A 1 178 ? 16.750 0.808 21.046 1.00 43.97 585 ILE A O 1
ATOM 1417 N N . THR A 1 179 ? 17.242 -1.063 19.865 1.00 43.61 586 THR A N 1
ATOM 1418 C CA . THR A 1 179 ? 15.949 -1.692 20.177 1.00 46.35 586 THR A CA 1
ATOM 1419 C C . THR A 1 179 ? 15.999 -2.777 21.242 1.00 57.18 586 THR A C 1
ATOM 1420 O O . THR A 1 179 ? 15.053 -2.878 22.037 1.00 60.38 586 THR A O 1
ATOM 1424 N N . ASN A 1 180 ? 17.043 -3.620 21.225 1.00 54.45 587 ASN A N 1
ATOM 1425 C CA . ASN A 1 180 ? 17.191 -4.735 22.166 1.00 90.01 587 ASN A CA 1
ATOM 1426 C C . ASN A 1 180 ? 18.650 -5.010 22.519 1.00 119.35 587 ASN A C 1
ATOM 1427 O O . ASN A 1 180 ? 19.519 -4.181 22.266 1.00 78.88 587 ASN A O 1
ATOM 1432 N N . LEU A 1 186 ? 23.886 -5.462 22.121 1.00 70.45 593 LEU A N 1
ATOM 1433 C CA . LEU A 1 186 ? 22.854 -4.513 21.703 1.00 68.22 593 LEU A CA 1
ATOM 1434 C C . LEU A 1 186 ? 22.478 -4.662 20.235 1.00 69.83 593 LEU A C 1
ATOM 1435 O O . LEU A 1 186 ? 23.336 -4.967 19.399 1.00 69.83 593 LEU A O 1
ATOM 1440 N N . GLN A 1 187 ? 21.193 -4.398 19.921 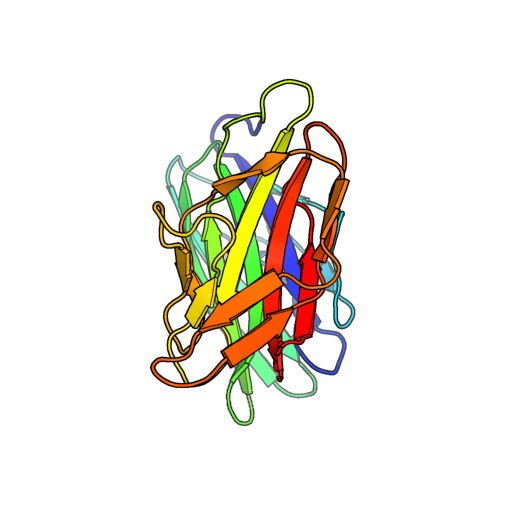1.00 63.83 594 GLN A N 1
ATOM 1441 C CA . GLN A 1 187 ? 20.629 -4.467 18.570 1.00 61.65 594 GLN A CA 1
ATOM 1442 C C . GLN A 1 187 ? 20.124 -3.091 18.138 1.00 60.10 594 GLN A C 1
ATOM 1443 O O . GLN A 1 187 ? 19.464 -2.425 18.929 1.00 59.32 594 GLN A O 1
ATOM 1449 N N . ALA A 1 188 ? 20.466 -2.647 16.916 1.00 53.23 595 ALA A N 1
ATOM 1450 C CA . ALA A 1 188 ? 20.047 -1.333 16.430 1.00 51.42 595 ALA A CA 1
ATOM 1451 C C . ALA A 1 188 ? 19.591 -1.297 14.995 1.00 54.43 595 ALA A C 1
ATOM 1452 O O . ALA A 1 188 ? 20.236 -1.860 14.107 1.00 56.24 595 ALA A O 1
ATOM 1454 N N . TRP A 1 189 ? 18.512 -0.563 14.763 1.00 47.44 596 TRP A N 1
ATOM 1455 C CA . TRP A 1 189 ? 17.953 -0.342 13.435 1.00 45.65 596 TRP A CA 1
ATOM 1456 C C . TRP A 1 189 ? 18.572 0.924 12.826 1.00 42.63 596 TRP A C 1
ATOM 1457 O O . TRP A 1 189 ? 18.673 1.960 13.481 1.00 40.85 596 TRP A O 1
ATOM 1468 N N . LYS A 1 190 ? 19.003 0.823 11.577 1.00 37.18 597 LYS A N 1
ATOM 1469 C CA . LYS A 1 190 ? 19.731 1.866 10.864 1.00 35.00 597 LYS A CA 1
ATOM 1470 C C . LYS A 1 190 ? 18.901 2.635 9.848 1.00 37.70 597 LYS A C 1
ATOM 1471 O O . LYS A 1 190 ? 18.326 2.059 8.920 1.00 40.18 597 LYS A O 1
ATOM 1477 N N . ALA A 1 191 ? 18.848 3.949 10.019 1.00 31.79 598 ALA A N 1
ATOM 1478 C CA . ALA A 1 191 ? 18.136 4.825 9.096 1.00 31.16 598 ALA A CA 1
ATOM 1479 C C . ALA A 1 191 ? 19.103 5.914 8.632 1.00 33.75 598 ALA A C 1
ATOM 1480 O O . ALA A 1 191 ? 20.108 6.194 9.295 1.00 31.87 598 ALA A O 1
ATOM 1482 N N A GLU A 1 192 ? 18.825 6.515 7.477 0.50 29.97 599 GLU A N 1
ATOM 1483 N N B GLU A 1 192 ? 18.815 6.502 7.480 0.50 29.73 599 GLU A N 1
ATOM 1484 C CA A GLU A 1 192 ? 19.691 7.564 6.956 0.50 29.10 599 GLU A CA 1
ATOM 1485 C CA B GLU A 1 192 ? 19.666 7.526 6.909 0.50 28.77 599 GLU A CA 1
ATOM 1486 C C A GLU A 1 192 ? 18.965 8.890 6.935 0.50 33.09 599 GLU A C 1
ATOM 1487 C C B GLU A 1 192 ? 18.955 8.886 6.918 0.50 32.92 599 GLU A C 1
ATOM 1488 O O A GLU A 1 192 ? 17.849 8.977 6.407 0.50 30.98 599 GLU A O 1
ATOM 1489 O O B GLU A 1 192 ? 17.837 8.986 6.402 0.50 30.79 599 GLU A O 1
ATOM 1500 N N . ASP A 1 193 ? 19.622 9.940 7.464 1.00 29.92 600 ASP A N 1
ATOM 1501 C CA . ASP A 1 193 ? 19.069 11.305 7.443 1.00 30.08 600 ASP A CA 1
ATOM 1502 C C . ASP A 1 193 ? 19.095 11.764 5.981 1.00 32.59 600 ASP A C 1
ATOM 1503 O O . ASP A 1 193 ? 20.001 11.367 5.250 1.00 31.82 600 ASP A O 1
ATOM 1508 N N . ILE A 1 194 ? 18.122 12.584 5.555 1.00 29.50 601 ILE A N 1
ATOM 1509 C CA . ILE A 1 194 ? 18.035 13.076 4.182 1.00 33.05 601 ILE A CA 1
ATOM 1510 C C . ILE A 1 194 ? 19.346 13.694 3.636 1.00 54.38 601 ILE A C 1
ATOM 1511 O O . ILE A 1 194 ? 19.978 14.475 4.329 1.00 46.03 601 ILE A O 1
#